Protein 2AXC (pdb70)

Radius of gyration: 17.51 Å; Cα contacts (8 Å, |Δi|>4): 490; chains: 1; bounding box: 41×55×40 Å

GO terms:
  GO:0005515 protein binding (F, IPI)

Nearest PDB structures (foldseek):
  2axc-assembly1_A  TM=1.003E+00  e=6.650E-44  Escherichia coli str. K-12 substr. W3110
  2b5u-assembly2_C  TM=9.461E-01  e=1.311E-27  Escherichia coli
  7nsu-assembly1_D  TM=9.402E-01  e=1.311E-27  Escherichia coli
  7nst-assembly1_D  TM=9.485E-01  e=7.431E-27  Escherichia coli
  5ew5-assembly4_D  TM=9.452E-01  e=4.695E-26  Escherichia coli

CATH classification: 1.20.5.740

Solvent-accessible surface area: 12270 Å² total

Organism: Escherichia coli (NCBI:txid562)

Foldseek 3Di:
DDDQEDAAAAPAKDWFDHDVQETHYEYADDAHDVVVVVLVVLLDCAKKKFFFKWFAVVFVCVVPVPTWIKGKHQVVSWDPDPVVPDDPPDFKDKTQWDFWWAFDPLTITTIIMGDHIIATEWEFDDDPDPQWTWDQHVPRGIYIYGHHYPDDHDNDHDTRMGGDDDSDMGGRFDCIRVFKHKYWYHYDPVVVDGIMIMIIGDRDDSVRSVVVVVVRVVVVVVVVVPDD

Secondary structure (DSSP, 8-state):
---SS----TT--EEE--BTTBEEEEE-SPPPPHHHHHHHHT-----EEEEEEEE-HHHHHHH----EEEEEEEGGGT--S-GGGS-TT--EE--S-EEEEEEETTEEEEEEEES---EEEEE-EE-SSTTEEEEEETTEEEEEEEE-TTS----PPPTTEEEPP----EE--SSTTTTEEEEEEEPPGGG-PPPEEEEEEE---HHHHHHHHHHHHHHHHHHHHT--

B-factor: mean 23.41, std 9.23, range [11.56, 54.44]

Sequence (228 aa):
SNSSVAAPAFGFPALAAPGAGTLGISVSGEALSAAIADIFAALKFSAWGIALYGILPSEIAKDDPNSKIVTSLPAETVTNVQVSTLPLDQATVSVTKRVTDVVKDTRQHIAVVAGVPSVPVVNAKPTRTPGVFHASFPGVPSLTVSTVKGLPVSTTLPRGITEDKGRTAVPAGFTFGGGSHEAVIRFPKESGQKPVYVSVTDVLTPAQVKQRQDEEKRLQQEWNDAHP

Structure (mmCIF, N/CA/C/O backbone):
data_2AXC
#
_entry.id   2AXC
#
_cell.length_a   59.038
_cell.length_b   59.038
_cell.length_c   132.178
_cell.angle_alpha   90.00
_cell.angle_beta   90.00
_cell.angle_gamma   120.00
#
_symmetry.space_group_name_H-M   'P 31 2 1'
#
loop_
_entity.id
_entity.type
_entity.pdbx_description
1 polymer 'Colicin E7'
2 non-polymer 'SULFATE ION'
3 non-polymer GLYCEROL
4 water water
#
loop_
_atom_site.group_PDB
_atom_site.id
_atom_site.type_symbol
_atom_site.label_atom_id
_atom_site.label_alt_id
_atom_site.label_comp_id
_atom_site.label_asym_id
_atom_site.label_entity_id
_atom_site.label_seq_id
_atom_site.pdbx_PDB_ins_code
_atom_site.Cartn_x
_atom_site.Cartn_y
_atom_site.Cartn_z
_atom_site.occupancy
_atom_site.B_iso_or_equiv
_atom_site.auth_seq_id
_atom_site.auth_comp_id
_atom_site.auth_asym_id
_atom_site.auth_atom_id
_atom_site.pdbx_PDB_model_num
ATOM 1 N N . SER A 1 21 ? 32.293 -7.780 -6.619 1.00 46.46 75 SER A N 1
ATOM 2 C CA . SER A 1 21 ? 32.019 -8.531 -7.880 1.00 45.83 75 SER A CA 1
ATOM 3 C C . SER A 1 21 ? 32.058 -7.599 -9.085 1.00 44.23 75 SER A C 1
ATOM 4 O O . SER A 1 21 ? 31.766 -7.994 -10.220 1.00 45.59 75 SER A O 1
ATOM 7 N N . ASN A 1 22 ? 32.375 -6.341 -8.845 1.00 41.02 76 ASN A N 1
ATOM 8 C CA . ASN A 1 22 ? 32.484 -5.459 -9.974 1.00 36.62 76 ASN A CA 1
ATOM 9 C C . ASN A 1 22 ? 33.915 -5.707 -10.456 1.00 32.00 76 ASN A C 1
ATOM 10 O O . ASN A 1 22 ? 34.746 -6.351 -9.779 1.00 30.70 76 ASN A O 1
ATOM 15 N N . SER A 1 23 ? 34.186 -5.211 -11.640 1.00 25.21 77 SER A N 1
ATOM 16 C CA . SER A 1 23 ? 35.502 -5.358 -12.235 1.00 21.18 77 SER A CA 1
ATOM 17 C C . SER A 1 23 ? 36.472 -4.497 -11.443 1.00 19.78 77 SER A C 1
ATOM 18 O O . SER A 1 23 ? 36.062 -3.647 -10.642 1.00 21.42 77 SER A O 1
ATOM 21 N N . SER A 1 24 ? 37.756 -4.692 -11.695 1.00 15.93 78 SER A N 1
ATOM 22 C CA . SER A 1 24 ? 38.764 -3.950 -10.950 1.00 16.35 78 SER A CA 1
ATOM 23 C C . SER A 1 24 ? 38.900 -2.493 -11.441 1.00 15.45 78 SER A C 1
ATOM 24 O O . SER A 1 24 ? 39.398 -1.649 -10.699 1.00 13.88 78 SER A O 1
ATOM 27 N N . VAL A 1 25 ? 38.431 -2.218 -12.658 1.00 13.60 79 VAL A N 1
ATOM 28 C CA . VAL A 1 25 ? 38.507 -0.859 -13.229 1.00 13.40 79 VAL A CA 1
ATOM 29 C C . VAL A 1 25 ? 37.160 -0.442 -13.813 1.00 15.26 79 VAL A C 1
ATOM 30 O O . VAL A 1 25 ? 36.484 -1.227 -14.489 1.00 16.21 79 VAL A O 1
ATOM 34 N N . ALA A 1 26 ? 36.755 0.796 -13.565 1.00 14.45 80 ALA A N 1
ATOM 35 C CA . ALA A 1 26 ? 35.486 1.279 -14.117 1.00 15.37 80 ALA A CA 1
ATOM 36 C C . ALA A 1 26 ? 35.655 1.596 -15.613 1.00 15.03 80 ALA A C 1
ATOM 37 O O . ALA A 1 26 ? 36.737 1.986 -16.031 1.00 15.02 80 ALA A O 1
ATOM 39 N N . ALA A 1 27 ? 34.573 1.433 -16.375 1.00 16.67 81 ALA A N 1
ATOM 40 C CA . ALA A 1 27 ? 34.537 1.755 -17.821 1.00 16.64 81 ALA A CA 1
ATOM 41 C C . ALA A 1 27 ? 34.799 3.265 -17.927 1.00 15.42 81 ALA A C 1
ATOM 42 O O . ALA A 1 27 ? 34.555 4.026 -16.973 1.00 15.13 81 ALA A O 1
ATOM 44 N N . PRO A 1 28 ? 35.236 3.735 -19.092 1.00 14.62 82 PRO A N 1
ATOM 45 C CA . PRO A 1 28 ? 35.530 5.158 -19.201 1.00 12.99 82 PRO A CA 1
ATOM 46 C C . PRO A 1 28 ? 34.363 6.087 -19.431 1.00 14.79 82 PRO A C 1
ATOM 47 O O . PRO A 1 28 ? 33.531 5.859 -20.305 1.00 15.75 82 PRO A O 1
ATOM 59 N N . ALA A 1 30 ? 33.020 9.974 -20.417 1.00 15.26 84 ALA A N 1
ATOM 60 C CA . ALA A 1 30 ? 33.469 11.152 -21.153 1.00 15.06 84 ALA A CA 1
ATOM 61 C C . ALA A 1 30 ? 34.015 12.099 -20.049 1.00 15.20 84 ALA A C 1
ATOM 62 O O . ALA A 1 30 ? 33.526 12.084 -18.921 1.00 15.41 84 ALA A O 1
ATOM 64 N N . PHE A 1 31 ? 35.005 12.918 -20.372 1.00 13.73 85 PHE A N 1
ATOM 65 C CA . PHE A 1 31 ? 35.535 13.833 -19.343 1.00 13.87 85 PHE A CA 1
ATOM 66 C C . PHE A 1 31 ? 34.437 14.789 -18.874 1.00 14.04 85 PHE A C 1
ATOM 67 O O . PHE A 1 31 ? 33.649 15.279 -19.669 1.00 14.46 85 PHE A O 1
ATOM 75 N N . GLY A 1 32 ? 34.415 15.039 -17.561 1.00 14.00 86 GLY A N 1
ATOM 76 C CA . GLY A 1 32 ? 33.415 15.906 -16.973 1.00 14.00 86 GLY A CA 1
ATOM 77 C C . GLY A 1 32 ? 32.157 15.185 -16.543 1.00 15.83 86 GLY A C 1
ATOM 78 O O . GLY A 1 32 ? 31.274 15.820 -15.957 1.00 16.40 86 GLY A O 1
ATOM 79 N N . PHE A 1 33 ? 32.023 13.880 -16.855 1.00 14.95 87 PHE A N 1
ATOM 80 C CA . PHE A 1 33 ? 30.863 13.077 -16.463 1.00 15.38 87 PHE A CA 1
ATOM 81 C C . PHE A 1 33 ? 31.325 12.123 -15.378 1.00 15.41 87 PHE A C 1
ATOM 82 O O . PHE A 1 33 ? 32.316 11.408 -15.521 1.00 16.77 87 PHE A O 1
ATOM 90 N N . PRO A 1 34 ? 30.602 12.101 -14.263 1.00 16.47 88 PRO A N 1
ATOM 91 C CA . PRO A 1 34 ? 30.989 11.247 -13.140 1.00 16.86 88 PRO A CA 1
ATOM 92 C C . PRO A 1 34 ? 30.682 9.756 -13.208 1.00 16.95 88 PRO A C 1
ATOM 93 O O . PRO A 1 34 ? 29.671 9.330 -13.766 1.00 16.63 88 PRO A O 1
ATOM 97 N N . ALA A 1 35 ? 31.546 8.990 -12.572 1.00 15.76 89 ALA A N 1
ATOM 98 C CA . ALA A 1 35 ? 31.323 7.549 -12.429 1.00 15.92 89 ALA A CA 1
ATOM 99 C C . ALA A 1 35 ? 31.305 7.256 -10.936 1.00 17.31 89 ALA A C 1
ATOM 100 O O . ALA A 1 35 ? 31.870 8.032 -10.126 1.00 17.34 89 ALA A O 1
ATOM 102 N N . LEU A 1 36 ? 30.656 6.149 -10.550 1.00 16.76 90 LEU A N 1
ATOM 103 C CA . LEU A 1 36 ? 30.715 5.698 -9.147 1.00 17.41 90 LEU A CA 1
ATOM 104 C C . LEU A 1 36 ? 31.785 4.577 -9.124 1.00 20.06 90 LEU A C 1
ATOM 105 O O . LEU A 1 36 ? 31.750 3.662 -9.946 1.00 24.40 90 LEU A O 1
ATOM 110 N N . ALA A 1 37 ? 32.756 4.652 -8.227 1.00 18.68 91 ALA A N 1
ATOM 111 C CA . ALA A 1 37 ? 33.811 3.649 -8.204 1.00 19.27 91 ALA A CA 1
ATOM 112 C C . ALA A 1 37 ? 34.034 3.233 -6.790 1.00 18.10 91 ALA A C 1
ATOM 113 O O . ALA A 1 37 ? 34.103 4.078 -5.898 1.00 18.96 91 ALA A O 1
ATOM 115 N N . ALA A 1 38 ? 34.190 1.924 -6.592 1.00 18.90 92 ALA A N 1
ATOM 116 C CA . ALA A 1 38 ? 34.407 1.439 -5.239 1.00 21.17 92 ALA A CA 1
ATOM 117 C C . ALA A 1 38 ? 35.774 0.814 -5.153 1.00 21.74 92 ALA A C 1
ATOM 118 O O . ALA A 1 38 ? 36.268 0.252 -6.121 1.00 19.15 92 ALA A O 1
ATOM 120 N N . PRO A 1 39 ? 36.418 0.916 -3.988 1.00 23.66 93 PRO A N 1
ATOM 121 C CA . PRO A 1 39 ? 37.750 0.329 -3.840 1.00 23.67 93 PRO A CA 1
ATOM 122 C C . PRO A 1 39 ? 37.779 -1.189 -3.742 1.00 23.55 93 PRO A C 1
ATOM 123 O O . PRO A 1 39 ? 36.876 -1.811 -3.171 1.00 26.23 93 PRO A O 1
ATOM 127 N N . GLY A 1 40 ? 38.800 -1.786 -4.331 1.00 20.87 94 GLY A N 1
ATOM 128 C CA . GLY A 1 40 ? 38.990 -3.227 -4.231 1.00 20.48 94 GLY A CA 1
ATOM 129 C C . GLY A 1 40 ? 40.289 -3.304 -3.444 1.00 20.02 94 GLY A C 1
ATOM 130 O O . GLY A 1 40 ? 41.317 -2.858 -3.923 1.00 18.10 94 GLY A O 1
ATOM 131 N N . ALA A 1 41 ? 40.238 -3.820 -2.218 1.00 19.96 95 ALA A N 1
ATOM 132 C CA . ALA A 1 41 ? 41.399 -3.885 -1.344 1.00 19.07 95 ALA A CA 1
ATOM 133 C C . ALA A 1 41 ? 42.045 -2.495 -1.244 1.00 19.86 95 ALA A C 1
ATOM 134 O O . ALA A 1 41 ? 43.254 -2.347 -1.342 1.00 21.06 95 ALA A O 1
ATOM 136 N N . GLY A 1 42 ? 41.197 -1.483 -1.087 1.00 18.86 96 GLY A N 1
ATOM 137 C CA . GLY A 1 42 ? 41.668 -0.121 -0.924 1.00 20.97 96 GLY A CA 1
ATOM 138 C C . GLY A 1 42 ? 42.045 0.623 -2.187 1.00 20.81 96 GLY A C 1
ATOM 139 O O . GLY A 1 42 ? 42.453 1.768 -2.107 1.00 23.31 96 GLY A O 1
ATOM 140 N N . THR A 1 43 ? 41.923 -0.006 -3.349 1.00 17.80 97 THR A N 1
ATOM 141 C CA . THR A 1 43 ? 42.334 0.664 -4.587 1.00 17.72 97 THR A CA 1
ATOM 142 C C . THR A 1 43 ? 41.143 0.980 -5.483 1.00 17.94 97 THR A C 1
ATOM 143 O O . THR A 1 43 ? 40.387 0.093 -5.816 1.00 18.27 97 THR A O 1
ATOM 147 N N . LEU A 1 44 ? 41.033 2.233 -5.917 1.00 16.37 98 LEU A N 1
ATOM 148 C CA . LEU A 1 44 ? 39.972 2.660 -6.832 1.00 16.24 98 LEU A CA 1
ATOM 149 C C . LEU A 1 44 ? 40.570 2.503 -8.228 1.00 14.82 98 LEU A C 1
ATOM 150 O O . LEU A 1 44 ? 41.706 2.880 -8.448 1.00 15.89 98 LEU A O 1
ATOM 155 N N . GLY A 1 45 ? 39.792 1.975 -9.172 1.00 14.53 99 GLY A N 1
ATOM 156 C CA . GLY A 1 45 ? 40.318 1.785 -10.535 1.00 13.18 99 GLY A CA 1
ATOM 157 C C . GLY A 1 45 ? 39.431 2.536 -11.517 1.00 13.15 99 GLY A C 1
ATOM 158 O O . GLY A 1 45 ? 38.219 2.308 -11.577 1.00 13.36 99 GLY A O 1
ATOM 159 N N . ILE A 1 46 ? 40.028 3.434 -12.301 1.00 11.82 100 ILE A N 1
ATOM 160 C CA . ILE A 1 46 ? 39.262 4.202 -13.279 1.00 11.79 100 ILE A CA 1
ATOM 161 C C . ILE A 1 46 ? 39.976 4.174 -14.625 1.00 11.56 100 ILE A C 1
ATOM 162 O O . ILE A 1 46 ? 41.151 3.767 -14.735 1.00 12.98 100 ILE A O 1
ATOM 167 N N . SER A 1 47 ? 39.252 4.610 -15.655 1.00 12.42 101 SER A N 1
ATOM 168 C CA . SER A 1 47 ? 39.850 4.639 -16.981 1.00 12.77 101 SER A CA 1
ATOM 169 C C . SER A 1 47 ? 39.495 5.932 -17.711 1.00 13.51 101 SER A C 1
ATOM 170 O O . SER A 1 47 ? 38.442 6.518 -17.480 1.00 15.12 101 SER A O 1
ATOM 173 N N . VAL A 1 48 ? 40.397 6.351 -18.587 1.00 13.31 102 VAL A N 1
ATOM 174 C CA . VAL A 1 48 ? 40.152 7.538 -19.371 1.00 14.13 102 VAL A CA 1
ATOM 175 C C . VAL A 1 48 ? 40.519 7.246 -20.821 1.00 13.16 102 VAL A C 1
ATOM 176 O O . VAL A 1 48 ? 41.504 6.564 -21.103 1.00 14.39 102 VAL A O 1
ATOM 180 N N . SER A 1 49 ? 39.699 7.790 -21.717 1.00 13.94 103 SER A N 1
ATOM 181 C CA . SER A 1 49 ? 39.935 7.631 -23.144 1.00 15.14 103 SER A CA 1
ATOM 182 C C . SER A 1 49 ? 40.608 8.926 -23.659 1.00 16.05 103 SER A C 1
ATOM 183 O O . SER A 1 49 ? 41.143 9.706 -22.856 1.00 16.80 103 SER A O 1
ATOM 186 N N . GLY A 1 50 ? 40.570 9.174 -24.971 1.00 16.53 104 GLY A N 1
ATOM 187 C CA . GLY A 1 50 ? 41.264 10.336 -25.508 1.00 16.26 104 GLY A CA 1
ATOM 188 C C . GLY A 1 50 ? 40.452 11.380 -26.235 1.00 16.03 104 GLY A C 1
ATOM 189 O O . GLY A 1 50 ? 40.996 12.097 -27.060 1.00 18.03 104 GLY A O 1
ATOM 190 N N . GLU A 1 51 ? 39.170 11.462 -25.917 1.00 17.53 105 GLU A N 1
ATOM 191 C CA . GLU A 1 51 ? 38.303 12.462 -26.549 1.00 17.44 105 GLU A CA 1
ATOM 192 C C . GLU A 1 51 ? 38.414 13.765 -25.759 1.00 20.35 105 GLU A C 1
ATOM 193 O O . GLU A 1 51 ? 38.686 13.767 -24.560 1.00 20.25 105 GLU A O 1
ATOM 199 N N . ALA A 1 52 ? 38.214 14.880 -26.444 1.00 21.06 106 ALA A N 1
ATOM 200 C CA . ALA A 1 52 ? 38.309 16.185 -25.783 1.00 23.07 106 ALA A CA 1
ATOM 201 C C . ALA A 1 52 ? 37.116 16.454 -24.882 1.00 21.07 106 ALA A C 1
ATOM 202 O O . ALA A 1 52 ? 36.093 15.776 -24.934 1.00 22.10 106 ALA A O 1
ATOM 204 N N . LEU A 1 53 ? 37.242 17.460 -24.024 1.00 20.45 107 LEU A N 1
ATOM 205 C CA . LEU A 1 53 ? 36.108 17.812 -23.176 1.00 20.70 107 LEU A CA 1
ATOM 206 C C . LEU A 1 53 ? 34.959 18.273 -24.092 1.00 21.36 107 LEU A C 1
ATOM 207 O O . LEU A 1 53 ? 35.160 19.076 -25.006 1.00 23.24 107 LEU A O 1
ATOM 212 N N . SER A 1 54 ? 33.771 17.764 -23.847 1.00 21.41 108 SER A N 1
ATOM 213 C CA . SER A 1 54 ? 32.628 18.125 -24.677 1.00 25.74 108 SER A CA 1
ATOM 214 C C . SER A 1 54 ? 32.374 19.645 -24.621 1.00 26.94 108 SER A C 1
ATOM 215 O O . SER A 1 54 ? 32.649 20.305 -23.606 1.00 25.84 108 SER A O 1
ATOM 218 N N . ALA A 1 55 ? 31.869 20.192 -25.724 1.00 27.55 109 ALA A N 1
ATOM 219 C CA . ALA A 1 55 ? 31.595 21.637 -25.810 1.00 29.81 109 ALA A CA 1
ATOM 220 C C . ALA A 1 55 ? 30.624 22.057 -24.729 1.00 29.29 109 ALA A C 1
ATOM 221 O O . ALA A 1 55 ? 30.725 23.153 -24.161 1.00 29.99 109 ALA A O 1
ATOM 223 N N . ALA A 1 56 ? 29.672 21.176 -24.471 1.00 29.22 110 ALA A N 1
ATOM 224 C CA . ALA A 1 56 ? 28.651 21.395 -23.466 1.00 30.22 110 ALA A CA 1
ATOM 225 C C . ALA A 1 56 ? 29.299 21.728 -22.120 1.00 30.82 110 ALA A C 1
ATOM 226 O O . ALA A 1 56 ? 28.987 22.752 -21.510 1.00 30.62 110 ALA A O 1
ATOM 228 N N . ILE A 1 57 ? 30.187 20.842 -21.659 1.00 28.50 111 ILE A N 1
ATOM 229 C CA . ILE A 1 57 ? 30.881 21.076 -20.396 1.00 26.99 111 ILE A CA 1
ATOM 230 C C . ILE A 1 57 ? 31.786 22.306 -20.516 1.00 25.97 111 ILE A C 1
ATOM 231 O O . ILE A 1 57 ? 31.827 23.142 -19.615 1.00 25.65 111 ILE A O 1
ATOM 236 N N . ALA A 1 58 ? 32.526 22.429 -21.617 1.00 24.02 112 ALA A N 1
ATOM 237 C CA . ALA A 1 58 ? 33.421 23.574 -21.801 1.00 26.10 112 ALA A CA 1
ATOM 238 C C . ALA A 1 58 ? 32.652 24.913 -21.708 1.00 26.72 112 ALA A C 1
ATOM 239 O O . ALA A 1 58 ? 33.184 25.898 -21.187 1.00 28.14 112 ALA A O 1
ATOM 241 N N . ASP A 1 59 ? 31.414 24.925 -22.197 1.00 28.36 113 ASP A N 1
ATOM 242 C CA . ASP A 1 59 ? 30.579 26.132 -22.178 1.00 30.11 113 ASP A CA 1
ATOM 243 C C . ASP A 1 59 ? 30.094 26.504 -20.773 1.00 31.87 113 ASP A C 1
ATOM 244 O O . ASP A 1 59 ? 29.967 27.695 -20.447 1.00 30.91 113 ASP A O 1
ATOM 249 N N . ILE A 1 60 ? 29.790 25.494 -19.951 1.00 31.32 114 ILE A N 1
ATOM 250 C CA . ILE A 1 60 ? 29.327 25.760 -18.591 1.00 31.48 114 ILE A CA 1
ATOM 251 C C . ILE A 1 60 ? 30.518 26.354 -17.882 1.00 31.60 114 ILE A C 1
ATOM 252 O O . ILE A 1 60 ? 30.390 27.316 -17.120 1.00 32.90 114 ILE A O 1
ATOM 257 N N . PHE A 1 61 ? 31.692 25.796 -18.146 1.00 31.26 115 PHE A N 1
ATOM 258 C CA . PHE A 1 61 ? 32.903 26.287 -17.519 1.00 30.90 115 PHE A CA 1
ATOM 259 C C . PHE A 1 61 ? 33.205 27.723 -17.903 1.00 32.84 115 PHE A C 1
ATOM 260 O O . PHE A 1 61 ? 33.644 28.510 -17.077 1.00 31.42 115 PHE A O 1
ATOM 268 N N . ALA A 1 62 ? 32.977 28.068 -19.162 1.00 34.41 116 ALA A N 1
ATOM 269 C CA . ALA A 1 62 ? 33.258 29.436 -19.609 1.00 35.84 1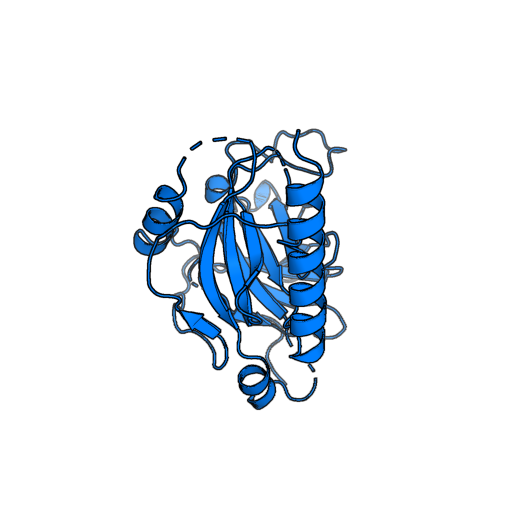16 ALA A CA 1
ATOM 270 C C . ALA A 1 62 ? 32.344 30.463 -18.940 1.00 36.67 116 ALA A C 1
ATOM 271 O O . ALA A 1 62 ? 32.675 31.643 -18.897 1.00 38.64 116 ALA A O 1
ATOM 273 N N . ALA A 1 63 ? 31.199 30.021 -18.436 1.00 38.22 117 ALA A N 1
ATOM 274 C CA . ALA A 1 63 ? 30.250 30.914 -17.783 1.00 39.06 117 ALA A CA 1
ATOM 275 C C . ALA A 1 63 ? 30.781 31.384 -16.440 1.00 40.47 117 ALA A C 1
ATOM 276 O O . ALA A 1 63 ? 30.280 32.361 -15.867 1.00 40.46 117 ALA A O 1
ATOM 278 N N . LEU A 1 64 ? 31.799 30.697 -15.932 1.00 40.65 118 LEU A N 1
ATOM 279 C CA . LEU A 1 64 ? 32.386 31.068 -14.656 1.00 41.27 118 LEU A CA 1
ATOM 280 C C . LEU A 1 64 ? 33.428 32.123 -14.909 1.00 42.85 118 LEU A C 1
ATOM 281 O O . LEU A 1 64 ? 34.607 31.810 -15.033 1.00 44.05 118 LEU A O 1
ATOM 286 N N . LYS A 1 65 ? 32.980 33.374 -14.999 1.00 44.26 119 LYS A N 1
ATOM 287 C CA . LYS A 1 65 ? 33.861 34.511 -15.250 1.00 45.11 119 LYS A CA 1
ATOM 288 C C . LYS A 1 65 ? 33.563 35.642 -14.268 1.00 45.23 119 LYS A C 1
ATOM 289 O O . LYS A 1 65 ? 32.862 35.432 -13.273 1.00 45.99 119 LYS A O 1
ATOM 295 N N . PHE A 1 70 ? 36.691 38.827 -4.869 1.00 33.58 124 PHE A N 1
ATOM 296 C CA . PHE A 1 70 ? 37.659 38.256 -3.952 1.00 34.03 124 PHE A CA 1
ATOM 297 C C . PHE A 1 70 ? 37.188 36.974 -3.267 1.00 31.39 124 PHE A C 1
ATOM 298 O O . PHE A 1 70 ? 37.747 36.589 -2.251 1.00 31.07 124 PHE A O 1
ATOM 306 N N . SER A 1 71 ? 36.176 36.311 -3.821 1.00 28.70 125 SER A N 1
ATOM 307 C CA . SER A 1 71 ? 35.679 35.036 -3.256 1.00 27.34 125 SER A CA 1
ATOM 308 C C . SER A 1 71 ? 35.334 34.064 -4.393 1.00 25.01 125 SER A C 1
ATOM 309 O O . SER A 1 71 ? 35.075 34.485 -5.515 1.00 24.42 125 SER A O 1
ATOM 312 N N . ALA A 1 72 ? 35.323 32.776 -4.097 1.00 24.51 126 ALA A N 1
ATOM 313 C CA . ALA A 1 72 ? 35.036 31.763 -5.127 1.00 23.32 126 ALA A CA 1
ATOM 314 C C . ALA A 1 72 ? 33.557 31.642 -5.456 1.00 22.84 126 ALA A C 1
ATOM 315 O O . ALA A 1 72 ? 32.693 31.805 -4.579 1.00 24.78 126 ALA A O 1
ATOM 317 N N . TRP A 1 73 ? 33.251 31.403 -6.735 1.00 21.34 127 TRP A N 1
ATOM 318 C CA . TRP A 1 73 ? 31.883 31.175 -7.176 1.00 20.92 127 TRP A CA 1
ATOM 319 C C . TRP A 1 73 ? 31.851 29.771 -7.801 1.00 21.63 127 TRP A C 1
ATOM 320 O O . TRP A 1 73 ? 32.909 29.217 -8.150 1.00 19.67 127 TRP A O 1
ATOM 331 N N . GLY A 1 74 ? 30.660 29.209 -7.937 1.00 20.69 128 GLY A N 1
ATOM 332 C CA . GLY A 1 74 ? 30.591 27.891 -8.538 1.00 21.93 128 GLY A CA 1
ATOM 333 C C . GLY A 1 74 ? 29.309 27.688 -9.309 1.00 22.34 128 GLY A C 1
ATOM 334 O O . GLY A 1 74 ? 28.320 28.392 -9.090 1.00 22.08 128 GLY A O 1
ATOM 335 N N . ILE A 1 75 ? 29.348 26.746 -10.249 1.00 21.26 129 ILE A N 1
ATOM 336 C CA . ILE A 1 75 ? 28.149 26.373 -10.970 1.00 20.25 129 ILE A CA 1
ATOM 337 C C . ILE A 1 75 ? 27.919 24.886 -10.688 1.00 19.52 129 ILE A C 1
ATOM 338 O O . ILE A 1 75 ? 28.805 24.068 -10.933 1.00 18.42 129 ILE A O 1
ATOM 343 N N . ALA A 1 76 ? 26.765 24.556 -10.115 1.00 19.49 130 ALA A N 1
ATOM 344 C CA . ALA A 1 76 ? 26.446 23.148 -9.832 1.00 18.39 130 ALA A CA 1
ATOM 345 C C . ALA A 1 76 ? 26.310 22.391 -11.175 1.00 19.12 130 ALA A C 1
ATOM 346 O O . ALA A 1 76 ? 25.671 22.872 -12.111 1.00 19.52 130 ALA A O 1
ATOM 348 N N . LEU A 1 77 ? 26.911 21.203 -11.234 1.00 17.55 131 LEU A N 1
ATOM 349 C CA . LEU A 1 77 ? 26.895 20.331 -12.419 1.00 16.67 131 LEU A CA 1
ATOM 350 C C . LEU A 1 77 ? 26.000 19.090 -12.203 1.00 16.75 131 LEU A C 1
ATOM 351 O O . LEU A 1 77 ? 25.218 18.735 -13.076 1.00 17.73 131 LEU A O 1
ATOM 356 N N . TYR A 1 78 ? 26.102 18.444 -11.038 1.00 15.31 132 TYR A N 1
ATOM 357 C CA . TYR A 1 78 ? 25.346 17.221 -10.735 1.00 14.26 132 TYR A CA 1
ATOM 358 C C . TYR A 1 78 ? 24.864 17.209 -9.297 1.00 17.14 132 TYR A C 1
ATOM 359 O O . TYR A 1 78 ? 25.586 17.638 -8.368 1.00 19.04 132 TYR A O 1
ATOM 368 N N . GLY A 1 79 ? 23.651 16.697 -9.113 1.00 16.42 133 GLY A N 1
ATOM 369 C CA . GLY A 1 79 ? 23.084 16.571 -7.778 1.00 16.01 133 GLY A CA 1
ATOM 370 C C . GLY A 1 79 ? 23.317 15.132 -7.334 1.00 17.77 133 GLY A C 1
ATOM 371 O O . GLY A 1 79 ? 23.361 14.228 -8.173 1.00 17.18 133 GLY A O 1
ATOM 372 N N . ILE A 1 80 ? 23.459 14.926 -6.024 1.00 17.13 134 ILE A N 1
ATOM 373 C CA . ILE A 1 80 ? 23.738 13.615 -5.433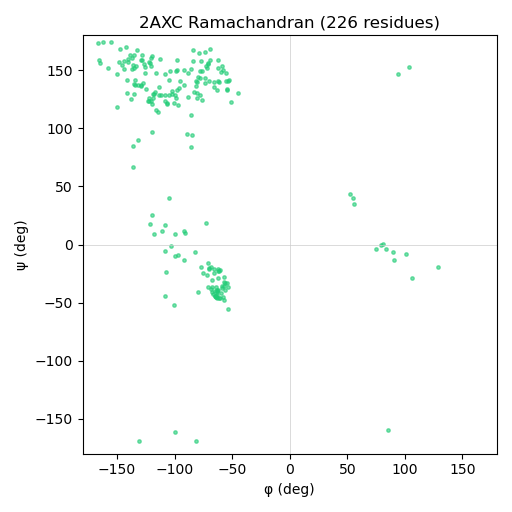 1.00 16.07 134 ILE A CA 1
ATOM 374 C C . ILE A 1 80 ? 22.587 13.225 -4.480 1.00 17.85 134 ILE A C 1
ATOM 375 O O . ILE A 1 80 ? 22.140 14.023 -3.628 1.00 17.58 134 ILE A O 1
ATOM 380 N N . LEU A 1 81 ? 22.073 12.017 -4.675 1.00 16.93 135 LEU A N 1
ATOM 381 C CA . LEU A 1 81 ? 20.961 11.516 -3.852 1.00 18.27 135 LEU A CA 1
ATOM 382 C C . LEU A 1 81 ? 21.491 10.274 -3.170 1.00 17.41 135 LEU A C 1
ATOM 383 O O . LEU A 1 81 ? 21.429 9.170 -3.723 1.00 17.31 135 LEU A O 1
ATOM 388 N N . PRO A 1 82 ? 21.958 10.420 -1.928 1.00 16.05 136 PRO A N 1
ATOM 389 C CA . PRO A 1 82 ? 22.509 9.252 -1.240 1.00 16.36 136 PRO A CA 1
ATOM 390 C C . PRO A 1 82 ? 21.616 8.046 -1.086 1.00 16.51 136 PRO A C 1
ATOM 391 O O . PRO A 1 82 ? 22.128 6.928 -1.067 1.00 15.17 136 PRO A O 1
ATOM 395 N N . SER A 1 83 ? 20.309 8.266 -0.943 1.00 17.32 137 SER A N 1
ATOM 396 C CA . SER A 1 83 ? 19.412 7.115 -0.794 1.00 18.17 137 SER A CA 1
ATOM 397 C C . SER A 1 83 ? 19.252 6.357 -2.105 1.00 18.57 137 SER A C 1
ATOM 398 O O . SER A 1 83 ? 18.971 5.156 -2.112 1.00 18.98 137 SER A O 1
ATOM 401 N N . GLU A 1 84 ? 19.437 7.056 -3.220 1.00 18.13 138 GLU A N 1
ATOM 402 C CA . GLU A 1 84 ? 19.360 6.396 -4.520 1.00 17.72 138 GLU A CA 1
ATOM 403 C C . GLU A 1 84 ? 20.701 5.682 -4.765 1.00 18.58 138 GLU A C 1
ATOM 404 O O . GLU A 1 84 ? 20.750 4.550 -5.263 1.00 18.59 138 GLU A O 1
ATOM 410 N N . ILE A 1 85 ? 21.810 6.331 -4.411 1.00 15.95 139 ILE A N 1
ATOM 411 C CA . ILE A 1 85 ? 23.112 5.689 -4.555 1.00 18.52 139 ILE A CA 1
ATOM 412 C C . ILE A 1 85 ? 23.141 4.395 -3.724 1.00 17.93 139 ILE A C 1
ATOM 413 O O . ILE A 1 85 ? 23.737 3.369 -4.130 1.00 16.88 139 ILE A O 1
ATOM 418 N N . ALA A 1 86 ? 22.476 4.425 -2.572 1.00 17.28 140 ALA A N 1
ATOM 419 C CA . ALA A 1 86 ? 22.477 3.245 -1.705 1.00 18.62 140 ALA A CA 1
ATOM 420 C C . ALA A 1 86 ? 21.839 2.014 -2.334 1.00 20.53 140 ALA A C 1
ATOM 421 O O . ALA A 1 86 ? 22.140 0.898 -1.910 1.00 21.35 140 ALA A O 1
ATOM 423 N N . LYS A 1 87 ? 20.974 2.214 -3.321 1.00 21.00 141 LYS A N 1
ATOM 424 C CA . LYS A 1 87 ? 20.289 1.058 -3.950 1.00 23.03 141 LYS A CA 1
ATOM 425 C C . LYS A 1 87 ? 21.299 0.123 -4.634 1.00 23.45 141 LYS A C 1
ATOM 426 O O . LYS A 1 87 ? 21.184 -1.099 -4.536 1.00 23.56 141 LYS A O 1
ATOM 432 N N . ASP A 1 88 ? 22.304 0.676 -5.304 1.00 21.65 142 ASP A N 1
ATOM 433 C CA . ASP A 1 88 ? 23.329 -0.163 -5.921 1.00 23.06 142 ASP A CA 1
ATOM 434 C C . ASP A 1 88 ? 24.572 -0.310 -5.046 1.00 21.25 142 ASP A C 1
ATOM 435 O O . ASP A 1 88 ? 25.452 -1.134 -5.327 1.00 24.51 142 ASP A O 1
ATOM 440 N N . ASP A 1 89 ? 24.635 0.475 -3.968 1.00 18.87 143 ASP A N 1
ATOM 441 C CA . ASP A 1 89 ? 25.792 0.497 -3.069 1.00 16.98 143 ASP A CA 1
ATOM 442 C C . ASP A 1 89 ? 25.298 0.490 -1.626 1.00 15.67 143 ASP A C 1
ATOM 443 O O . ASP A 1 89 ? 25.489 1.443 -0.869 1.00 15.48 143 ASP A O 1
ATOM 448 N N . PRO A 1 90 ? 24.676 -0.611 -1.191 1.00 15.93 144 PRO A N 1
ATOM 449 C CA . PRO A 1 90 ? 24.158 -0.684 0.180 1.00 15.87 144 PRO A CA 1
ATOM 450 C C . PRO A 1 90 ? 25.188 -0.536 1.304 1.00 16.65 144 PRO A C 1
ATOM 451 O O . PRO A 1 90 ? 24.813 -0.158 2.423 1.00 18.38 144 PRO A O 1
ATOM 455 N N . ASN A 1 91 ? 26.476 -0.792 1.038 1.00 15.07 145 ASN A N 1
ATOM 456 C CA . ASN A 1 91 ? 27.468 -0.616 2.086 1.00 14.65 145 ASN A CA 1
ATOM 457 C C . ASN A 1 91 ? 28.239 0.701 1.959 1.00 14.42 145 ASN A C 1
ATOM 458 O O . ASN A 1 91 ? 29.205 0.950 2.686 1.00 14.92 145 ASN A O 1
ATOM 479 N N . SER A 1 94 ? 31.213 3.255 -2.560 1.00 16.76 148 SER A N 1
ATOM 480 C CA . SER A 1 94 ? 31.575 3.967 -3.791 1.00 16.42 148 SER A CA 1
ATOM 481 C C . SER A 1 94 ? 31.873 5.445 -3.596 1.00 16.46 148 SER A C 1
ATOM 482 O O . SER A 1 94 ? 31.270 6.091 -2.746 1.00 18.48 148 SER A O 1
ATOM 485 N N . LYS A 1 95 ? 32.805 5.960 -4.402 1.00 14.58 149 LYS A N 1
ATOM 486 C CA . LYS A 1 95 ? 33.123 7.381 -4.429 1.00 15.49 149 LYS A CA 1
ATOM 487 C C . LYS A 1 95 ? 32.672 7.896 -5.798 1.00 16.24 149 LYS A C 1
ATOM 488 O O . LYS A 1 95 ? 32.541 7.126 -6.748 1.00 14.90 149 LYS A O 1
ATOM 494 N N . ILE A 1 96 ? 32.468 9.208 -5.906 1.00 15.14 150 ILE A N 1
ATOM 495 C CA . ILE A 1 96 ? 32.045 9.811 -7.168 1.00 14.88 150 ILE A CA 1
ATOM 496 C C . ILE A 1 96 ? 33.340 10.334 -7.807 1.00 15.06 150 ILE A C 1
ATOM 497 O O . ILE A 1 96 ? 34.008 11.173 -7.240 1.00 15.07 150 ILE A O 1
ATOM 502 N N . VAL A 1 97 ? 33.687 9.848 -9.000 1.00 14.05 151 VAL A N 1
ATOM 503 C CA . VAL A 1 97 ? 34.946 10.294 -9.621 1.00 13.67 151 VAL A CA 1
ATOM 504 C C . VAL A 1 97 ? 34.686 11.013 -10.919 1.00 14.76 151 VAL A C 1
ATOM 505 O O . VAL A 1 97 ? 33.933 10.525 -11.778 1.00 16.07 151 VAL A O 1
ATOM 509 N N . THR A 1 98 ? 35.277 12.199 -11.067 1.00 14.07 152 THR A N 1
ATOM 510 C CA . THR A 1 98 ? 35.117 12.969 -12.301 1.00 14.43 152 THR A CA 1
ATOM 511 C C . THR A 1 98 ? 36.540 13.335 -12.737 1.00 14.04 152 THR A C 1
ATOM 512 O O . THR A 1 98 ? 37.370 13.740 -11.911 1.00 14.35 152 THR A O 1
ATOM 516 N N . SER A 1 99 ? 36.816 13.213 -14.043 1.00 14.44 153 SER A N 1
ATOM 517 C CA . SER A 1 99 ? 38.145 13.475 -14.584 1.00 13.78 153 SER A CA 1
ATOM 518 C C . SER A 1 99 ? 38.081 14.500 -15.710 1.00 13.84 153 SER A C 1
ATOM 519 O O . SER A 1 99 ? 37.068 14.622 -16.368 1.00 14.23 153 SER A O 1
ATOM 522 N N . LEU A 1 100 ? 39.183 15.223 -15.897 1.00 13.76 154 LEU A N 1
ATOM 523 C CA . LEU A 1 100 ? 39.265 16.236 -16.966 1.00 15.27 154 LEU A CA 1
ATOM 524 C C . LEU A 1 100 ? 40.682 16.259 -17.494 1.00 15.37 154 LEU A C 1
ATOM 525 O O . LEU A 1 100 ? 41.606 15.890 -16.798 1.00 16.01 154 LEU A O 1
ATOM 530 N N . PRO A 1 101 ? 40.871 16.677 -18.761 1.00 16.05 155 PRO A N 1
ATOM 531 C CA . PRO A 1 101 ? 42.230 16.775 -19.295 1.00 15.82 155 PRO A CA 1
ATOM 532 C C . PRO A 1 101 ? 42.834 17.855 -18.352 1.00 16.39 155 PRO A C 1
ATOM 533 O O . PRO A 1 101 ? 42.140 18.802 -17.999 1.00 17.75 155 PRO A O 1
ATOM 537 N N . ALA A 1 102 ? 44.082 17.737 -17.933 1.00 15.76 156 ALA A N 1
ATOM 538 C CA . ALA A 1 102 ? 44.646 18.729 -16.998 1.00 17.26 156 ALA A CA 1
ATOM 539 C C . ALA A 1 102 ? 44.685 20.133 -17.581 1.00 18.97 156 ALA A C 1
ATOM 540 O O . ALA A 1 102 ? 44.573 21.112 -16.839 1.00 17.02 156 ALA A O 1
ATOM 542 N N . GLU A 1 103 ? 44.798 20.223 -18.906 1.00 19.23 157 GLU A N 1
ATOM 543 C CA . GLU A 1 103 ? 44.830 21.558 -19.522 1.00 22.31 157 GLU A CA 1
ATOM 544 C C . GLU A 1 103 ? 43.550 22.335 -19.245 1.00 21.24 157 GLU A C 1
ATOM 545 O O . GLU A 1 103 ? 43.547 23.562 -19.343 1.00 22.06 157 GLU A O 1
ATOM 551 N N . THR A 1 104 ? 42.449 21.645 -18.944 1.00 19.17 158 THR A N 1
ATOM 552 C CA . THR A 1 104 ? 41.173 22.294 -18.635 1.00 19.67 158 THR A CA 1
ATOM 553 C C . THR A 1 104 ? 41.242 23.063 -17.313 1.00 17.92 158 THR A C 1
ATOM 554 O O . THR A 1 104 ? 40.546 24.062 -17.164 1.00 20.84 158 THR A O 1
ATOM 558 N N . VAL A 1 105 ? 42.057 22.605 -16.377 1.00 18.17 159 VAL A N 1
ATOM 559 C CA . VAL A 1 105 ? 42.135 23.254 -15.074 1.00 18.16 159 VAL A CA 1
ATOM 560 C C . VAL A 1 105 ? 43.391 24.040 -14.761 1.00 18.92 159 VAL A C 1
ATOM 561 O O . VAL A 1 105 ? 43.462 24.690 -13.703 1.00 19.43 159 VAL A O 1
ATOM 565 N N . THR A 1 106 ? 44.386 23.984 -15.644 1.00 19.67 160 THR A N 1
ATOM 566 C CA . THR A 1 106 ? 45.622 24.731 -15.393 1.00 20.74 160 THR A CA 1
ATOM 567 C C . THR A 1 106 ? 46.375 24.992 -16.664 1.00 23.58 160 THR A C 1
ATOM 568 O O . THR A 1 106 ? 46.285 24.216 -17.634 1.00 21.76 160 THR A O 1
ATOM 572 N N . ASN A 1 107 ? 47.128 26.088 -16.653 1.00 22.86 161 ASN A N 1
ATOM 573 C CA . ASN A 1 107 ? 47.948 26.414 -17.808 1.00 26.05 161 ASN A CA 1
ATOM 574 C C . ASN A 1 107 ? 49.393 26.075 -17.519 1.00 25.32 161 ASN A C 1
ATOM 575 O O . ASN A 1 107 ? 50.258 26.222 -18.372 1.00 24.83 161 ASN A O 1
ATOM 580 N N . VAL A 1 108 ? 49.665 25.583 -16.319 1.00 22.97 162 VAL A N 1
ATOM 581 C CA . VAL A 1 108 ? 51.034 25.236 -15.954 1.00 23.98 162 VAL A CA 1
ATOM 582 C C . VAL A 1 108 ? 51.522 24.008 -16.724 1.00 24.93 162 VAL A C 1
ATOM 583 O O . VAL A 1 108 ? 50.765 23.071 -16.944 1.00 25.14 162 VAL A O 1
ATOM 587 N N . GLN A 1 109 ? 52.779 24.021 -17.146 1.00 24.87 163 GLN A N 1
ATOM 588 C CA . GLN A 1 109 ? 53.337 22.860 -17.834 1.00 26.92 163 GLN A CA 1
ATOM 589 C C . GLN A 1 109 ? 53.791 21.992 -16.670 1.00 24.22 163 GLN A C 1
ATOM 590 O O . GLN A 1 109 ? 54.898 22.145 -16.160 1.00 25.07 163 GLN A O 1
ATOM 596 N N . VAL A 1 110 ? 52.942 21.059 -16.238 1.00 24.29 164 VAL A N 1
ATOM 597 C CA . VAL A 1 110 ? 53.288 20.307 -15.045 1.00 23.93 164 VAL A CA 1
ATOM 598 C C . VAL A 1 110 ? 54.492 19.401 -15.118 1.00 23.15 164 VAL A C 1
ATOM 599 O O . VAL A 1 110 ? 55.126 19.121 -14.098 1.00 22.18 164 VAL A O 1
ATOM 603 N N . SER A 1 111 ? 54.852 18.961 -16.316 1.00 23.74 165 SER A N 1
ATOM 604 C CA . SER A 1 111 ? 56.027 18.087 -16.395 1.00 25.15 165 SER A CA 1
ATOM 605 C C . SER A 1 111 ? 57.323 18.852 -16.052 1.00 25.38 165 SER A C 1
ATOM 606 O O . SER A 1 111 ? 58.323 18.233 -15.699 1.00 26.30 165 SER A O 1
ATOM 609 N N . THR A 1 112 ? 57.306 20.177 -16.126 1.00 25.11 166 THR A N 1
ATOM 610 C CA . THR A 1 112 ? 58.529 20.900 -15.807 1.00 25.08 166 THR A CA 1
ATOM 611 C C . THR A 1 112 ? 58.597 21.499 -14.402 1.00 24.08 166 THR A C 1
ATOM 612 O O . THR A 1 112 ? 59.519 22.251 -14.064 1.00 22.77 166 THR A O 1
ATOM 616 N N . LEU A 1 113 ? 57.636 21.154 -13.552 1.00 21.15 167 LEU A N 1
ATOM 617 C CA . LEU A 1 113 ? 57.716 21.656 -12.185 1.00 21.10 167 LEU A CA 1
ATOM 618 C C . LEU A 1 113 ? 58.857 20.948 -11.454 1.00 21.46 167 LEU A C 1
ATOM 619 O O . LEU A 1 113 ? 59.259 19.850 -11.837 1.00 22.66 167 LEU A O 1
ATOM 624 N N . PRO A 1 114 ? 59.422 21.572 -10.403 1.00 21.64 168 PRO A N 1
ATOM 625 C CA . PRO A 1 114 ? 60.500 20.951 -9.651 1.00 22.56 168 PRO A CA 1
ATOM 626 C C . PRO A 1 114 ? 60.056 19.574 -9.156 1.00 24.17 168 PRO A C 1
ATOM 627 O O . PRO A 1 114 ? 58.876 19.366 -8.826 1.00 22.22 168 PRO A O 1
ATOM 631 N N . LEU A 1 115 ? 60.998 18.644 -9.070 1.00 24.29 169 LEU A N 1
ATOM 632 C CA . LEU A 1 115 ? 60.681 17.314 -8.570 1.00 25.46 169 LEU A CA 1
ATOM 633 C C . LEU A 1 115 ? 60.047 17.329 -7.171 1.00 25.30 169 LEU A C 1
ATOM 634 O O . LEU A 1 115 ? 59.172 16.494 -6.857 1.00 24.73 169 LEU A O 1
ATOM 639 N N . ASP A 1 116 ? 60.457 18.294 -6.343 1.00 23.06 170 ASP A N 1
ATOM 640 C CA . ASP A 1 116 ? 59.979 18.347 -4.974 1.00 23.16 170 ASP A CA 1
ATOM 641 C C . ASP A 1 116 ? 58.726 19.180 -4.762 1.00 19.62 170 ASP A C 1
ATOM 642 O O . ASP A 1 116 ? 58.355 19.417 -3.623 1.00 23.61 170 ASP A O 1
ATOM 647 N N . GLN A 1 117 ? 58.073 19.607 -5.837 1.00 18.92 171 GLN A N 1
ATOM 648 C CA . GLN A 1 117 ? 56.873 20.414 -5.682 1.00 16.96 171 GLN A CA 1
ATOM 649 C C . GLN A 1 117 ? 55.641 19.509 -5.579 1.00 16.34 171 GLN A C 1
ATOM 650 O O . GLN A 1 117 ? 55.402 18.666 -6.459 1.00 17.12 171 GLN A O 1
ATOM 656 N N . ALA A 1 118 ? 54.853 19.719 -4.520 1.00 16.03 172 ALA A N 1
ATOM 657 C CA . ALA A 1 118 ? 53.684 18.863 -4.260 1.00 16.22 172 ALA A CA 1
ATOM 658 C C . ALA A 1 118 ? 52.352 19.305 -4.833 1.00 16.52 172 ALA A C 1
ATOM 659 O O . ALA A 1 118 ? 51.371 18.522 -4.811 1.00 15.71 172 ALA A O 1
ATOM 661 N N . THR A 1 119 ? 52.271 20.543 -5.295 1.00 15.61 173 THR A N 1
ATOM 662 C CA . THR A 1 119 ? 51.006 21.100 -5.749 1.00 14.48 173 THR A CA 1
ATOM 663 C C . THR A 1 119 ? 51.176 21.911 -7.018 1.00 17.09 173 THR A C 1
ATOM 664 O O . THR A 1 119 ? 52.294 22.284 -7.376 1.00 18.79 173 THR A O 1
ATOM 668 N N . VAL A 1 120 ? 50.063 22.159 -7.695 1.00 15.42 174 VAL A N 1
ATOM 669 C CA . VAL A 1 120 ? 50.046 22.972 -8.895 1.00 16.85 174 VAL A CA 1
ATOM 670 C C . VAL A 1 120 ? 48.866 23.953 -8.850 1.00 16.76 174 VAL A C 1
ATOM 671 O O . VAL A 1 120 ? 47.746 23.626 -8.406 1.00 15.01 174 VAL A O 1
ATOM 675 N N . SER A 1 121 ? 49.123 25.192 -9.265 1.00 16.72 175 SER A N 1
ATOM 676 C CA . SER A 1 121 ? 48.057 26.201 -9.326 1.00 17.18 175 SER A CA 1
ATOM 677 C C . SER A 1 121 ? 47.021 25.809 -10.394 1.00 17.40 175 SER A C 1
ATOM 678 O O . SER A 1 121 ? 47.388 25.337 -11.482 1.00 18.71 175 SER A O 1
ATOM 681 N N . VAL A 1 122 ? 45.746 26.020 -10.091 1.00 16.34 176 VAL A N 1
ATOM 682 C CA . VAL A 1 122 ? 44.684 25.739 -11.048 1.00 16.47 176 VAL A CA 1
ATOM 683 C C . VAL A 1 122 ? 43.793 26.951 -11.197 1.00 17.28 176 VAL A C 1
ATOM 684 O O . VAL A 1 122 ? 43.747 27.817 -10.298 1.00 18.48 176 VAL A O 1
ATOM 688 N N . THR A 1 123 ? 43.070 27.026 -12.312 1.00 18.12 177 THR A N 1
ATOM 689 C CA . THR A 1 123 ? 42.143 28.120 -12.573 1.00 19.85 177 THR A CA 1
ATOM 690 C C . THR A 1 123 ? 40.696 27.732 -12.262 1.00 19.51 177 THR A C 1
ATOM 691 O O . THR A 1 123 ? 39.775 28.576 -12.280 1.00 19.78 177 THR A O 1
ATOM 695 N N . LYS A 1 124 ? 40.477 26.449 -12.014 1.00 18.67 178 LYS A N 1
ATOM 696 C CA . LYS A 1 124 ? 39.157 25.978 -11.654 1.00 18.87 178 LYS A CA 1
ATOM 697 C C . LYS A 1 124 ? 39.278 24.572 -11.081 1.00 17.58 178 LYS A C 1
ATOM 698 O O . LYS A 1 124 ? 40.293 23.900 -11.288 1.00 16.94 178 LYS A O 1
ATOM 704 N N . ARG A 1 125 ? 38.276 24.170 -10.311 1.00 15.61 179 ARG A N 1
ATOM 705 C CA . ARG A 1 125 ? 38.297 22.812 -9.734 1.00 16.78 179 ARG A CA 1
ATOM 706 C C . ARG A 1 125 ? 36.920 22.215 -9.880 1.00 15.45 179 ARG A C 1
ATOM 707 O O . ARG A 1 125 ? 35.946 22.928 -9.990 1.00 15.96 179 ARG A O 1
ATOM 715 N N . VAL A 1 126 ? 36.837 20.893 -9.920 1.00 15.50 180 VAL A N 1
ATOM 716 C CA . VAL A 1 126 ? 35.514 20.252 -9.875 1.00 14.43 180 VAL A CA 1
ATOM 717 C C . VAL A 1 126 ? 35.525 19.692 -8.439 1.00 14.93 180 VAL A C 1
ATOM 718 O O . VAL A 1 126 ? 36.390 18.889 -8.074 1.00 16.01 180 VAL A O 1
ATOM 722 N N . THR A 1 127 ? 34.573 20.111 -7.617 1.00 14.06 181 THR A N 1
ATOM 723 C CA . THR A 1 127 ? 34.610 19.676 -6.231 1.00 17.04 181 THR A CA 1
ATOM 724 C C . THR A 1 127 ? 33.205 19.730 -5.651 1.00 15.97 181 THR A C 1
ATOM 725 O O . THR A 1 127 ? 32.264 20.199 -6.316 1.00 17.03 181 THR A O 1
ATOM 729 N N . ASP A 1 128 ? 33.029 19.254 -4.417 1.00 15.28 182 ASP A N 1
ATOM 730 C CA . ASP A 1 128 ? 31.661 19.241 -3.908 1.00 14.63 182 ASP A CA 1
ATOM 731 C C . ASP A 1 128 ? 31.230 20.475 -3.121 1.00 17.20 182 ASP A C 1
ATOM 732 O O . ASP A 1 128 ? 32.038 21.134 -2.496 1.00 19.29 182 ASP A O 1
ATOM 737 N N . VAL A 1 129 ? 29.938 20.760 -3.196 1.00 16.56 183 VAL A N 1
ATOM 738 C CA . VAL A 1 129 ? 29.321 21.871 -2.478 1.00 17.56 183 VAL A CA 1
ATOM 739 C C . VAL A 1 129 ? 28.026 21.351 -1.856 1.00 18.92 183 VAL A C 1
ATOM 740 O O . VAL A 1 129 ? 27.417 20.407 -2.354 1.00 19.36 183 VAL A O 1
ATOM 744 N N . VAL A 1 130 ? 27.630 21.961 -0.747 1.00 17.59 184 VAL A N 1
ATOM 745 C CA . VAL A 1 130 ? 26.360 21.613 -0.121 1.00 19.42 184 VAL A CA 1
ATOM 746 C C . VAL A 1 130 ? 25.541 22.914 -0.150 1.00 20.65 184 VAL A C 1
ATOM 747 O O . VAL A 1 130 ? 26.028 23.976 0.257 1.00 20.26 184 VAL A O 1
ATOM 751 N N . LYS A 1 131 ? 24.345 22.831 -0.704 1.00 22.35 185 LYS A N 1
ATOM 752 C CA . LYS A 1 131 ? 23.446 23.980 -0.742 1.00 25.44 185 LYS A CA 1
ATOM 753 C C . LYS A 1 131 ? 22.033 23.416 -0.706 1.00 25.32 185 LYS A C 1
ATOM 754 O O . LYS A 1 131 ? 21.777 22.354 -1.251 1.00 23.25 185 LYS A O 1
ATOM 760 N N . ASP A 1 132 ? 21.115 24.139 -0.067 1.00 27.20 186 ASP A N 1
ATOM 761 C CA . ASP A 1 132 ? 19.738 23.685 0.047 1.00 27.93 186 ASP A CA 1
ATOM 762 C C . ASP A 1 132 ? 19.693 22.307 0.692 1.00 27.65 186 ASP A C 1
ATOM 763 O O . ASP A 1 132 ? 18.853 21.479 0.322 1.00 28.32 186 ASP A O 1
ATOM 768 N N . THR A 1 133 ? 20.614 22.057 1.633 1.00 24.84 187 THR A N 1
ATOM 769 C CA . THR A 1 133 ? 20.709 20.786 2.352 1.00 23.43 187 THR A CA 1
ATOM 770 C C . THR A 1 133 ? 20.831 19.589 1.389 1.00 22.92 187 THR A C 1
ATOM 771 O O . THR A 1 133 ? 20.250 18.516 1.593 1.00 23.46 187 THR A O 1
ATOM 775 N N . ARG A 1 134 ? 21.604 19.780 0.325 1.00 23.15 188 ARG A N 1
ATOM 776 C CA . ARG A 1 134 ? 21.841 18.666 -0.621 1.00 23.41 188 ARG A CA 1
ATOM 777 C C . ARG A 1 134 ? 23.277 18.787 -1.098 1.00 21.17 188 ARG A C 1
ATOM 778 O O . ARG A 1 134 ? 23.813 19.899 -1.128 1.00 20.57 188 ARG A O 1
ATOM 786 N N . GLN A 1 135 ? 23.912 17.658 -1.443 1.00 17.74 189 GLN A N 1
ATOM 787 C CA . GLN A 1 135 ? 25.296 17.693 -1.941 1.00 15.81 189 GLN A CA 1
ATOM 788 C C . GLN A 1 135 ? 25.284 17.701 -3.471 1.00 14.99 189 GLN A C 1
ATOM 789 O O . GLN A 1 135 ? 24.439 17.050 -4.101 1.00 17.10 189 GLN A O 1
ATOM 795 N N . HIS A 1 136 ? 26.198 18.487 -4.051 1.00 15.44 190 HIS A N 1
ATOM 796 C CA . HIS A 1 136 ? 26.364 18.592 -5.495 1.00 16.41 190 HIS A CA 1
ATOM 797 C C . HIS A 1 136 ? 27.826 18.575 -5.868 1.00 16.66 190 HIS A C 1
ATOM 798 O O . HIS A 1 136 ? 28.697 18.846 -5.053 1.00 15.61 190 HIS A O 1
ATOM 805 N N . ILE A 1 137 ? 28.068 18.249 -7.139 1.00 16.48 191 ILE A N 1
ATOM 806 C CA . ILE A 1 137 ? 29.404 18.303 -7.716 1.00 16.15 191 ILE A CA 1
ATOM 807 C C . ILE A 1 137 ? 29.308 19.621 -8.503 1.00 16.89 191 ILE A C 1
ATOM 808 O O . ILE A 1 137 ? 28.329 19.829 -9.254 1.00 17.32 191 ILE A O 1
ATOM 813 N N . ALA A 1 138 ? 30.279 20.513 -8.325 1.00 15.79 192 ALA A N 1
ATOM 814 C CA . ALA A 1 138 ? 30.238 21.818 -9.012 1.00 15.72 192 ALA A CA 1
ATOM 815 C C . ALA A 1 138 ? 31.594 22.149 -9.588 1.00 17.05 192 ALA A C 1
ATOM 816 O O . ALA A 1 138 ? 32.581 21.568 -9.191 1.00 16.82 192 ALA A O 1
ATOM 818 N N . VAL A 1 139 ? 31.632 23.109 -10.519 1.00 15.77 193 VAL A N 1
ATOM 819 C CA . VAL A 1 139 ? 32.919 23.629 -10.984 1.00 15.27 193 VAL A CA 1
ATOM 820 C C . VAL A 1 139 ? 33.022 24.973 -10.218 1.00 16.15 193 VAL A C 1
ATOM 821 O O . VAL A 1 139 ? 32.042 25.725 -10.123 1.00 17.51 193 VAL A O 1
ATOM 825 N N . VAL A 1 140 ? 34.173 25.202 -9.610 1.00 15.88 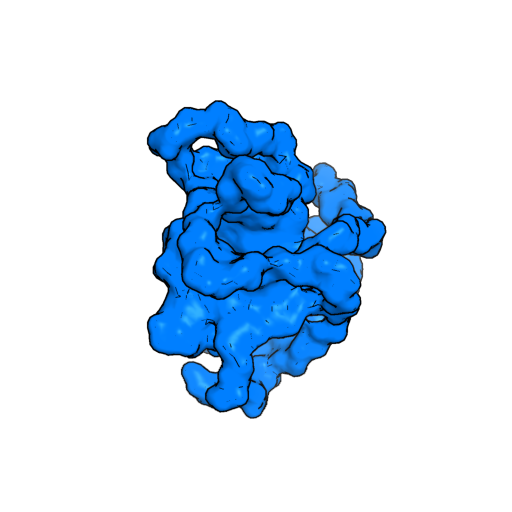194 VAL A N 1
ATOM 826 C CA . VAL A 1 140 ? 34.401 26.384 -8.772 1.00 17.24 194 VAL A CA 1
ATOM 827 C C . VAL A 1 140 ? 35.630 27.146 -9.248 1.00 18.47 194 VAL A C 1
ATOM 828 O O . VAL A 1 140 ? 36.597 26.553 -9.729 1.00 17.52 194 VAL A O 1
ATOM 832 N N . ALA A 1 141 ? 35.614 28.473 -9.099 1.00 17.67 195 ALA A N 1
ATOM 833 C CA . ALA A 1 141 ? 36.798 29.241 -9.537 1.00 18.64 195 ALA A CA 1
ATOM 834 C C . ALA A 1 141 ? 36.675 30.647 -8.962 1.00 19.15 195 ALA A C 1
ATOM 835 O O . ALA A 1 141 ? 35.646 30.982 -8.392 1.00 19.48 195 ALA A O 1
ATOM 837 N N . GLY A 1 142 ? 37.710 31.464 -9.130 1.00 19.97 196 GLY A N 1
ATOM 838 C CA . GLY A 1 142 ? 37.548 32.848 -8.684 1.00 23.04 196 GLY A CA 1
ATOM 839 C C . GLY A 1 142 ? 38.607 33.414 -7.775 1.00 23.32 196 GLY A C 1
ATOM 840 O O . GLY A 1 142 ? 38.721 34.649 -7.646 1.00 24.82 196 GLY A O 1
ATOM 841 N N . VAL A 1 143 ? 39.366 32.542 -7.135 1.00 20.73 197 VAL A N 1
ATOM 842 C CA . VAL A 1 143 ? 40.439 32.953 -6.241 1.00 21.01 197 VAL A CA 1
ATOM 843 C C . VAL A 1 143 ? 41.617 32.011 -6.456 1.00 21.49 197 VAL A C 1
ATOM 844 O O . VAL A 1 143 ? 41.431 30.902 -6.966 1.00 20.66 197 VAL A O 1
ATOM 848 N N . PRO A 1 144 ? 42.837 32.414 -6.069 1.00 21.39 198 PRO A N 1
ATOM 849 C CA . PRO A 1 144 ? 44.001 31.529 -6.239 1.00 20.90 198 PRO A CA 1
ATOM 850 C C . PRO A 1 144 ? 43.776 30.195 -5.480 1.00 20.41 198 PRO A C 1
ATOM 851 O O . PRO A 1 144 ? 43.422 30.175 -4.290 1.00 20.10 198 PRO A O 1
ATOM 863 N N . SER A 1 146 ? 45.065 25.714 -5.584 1.00 13.80 200 SER A N 1
ATOM 864 C CA . SER A 1 146 ? 45.931 24.667 -6.157 1.00 13.57 200 SER A CA 1
ATOM 865 C C . SER A 1 146 ? 45.297 23.310 -5.839 1.00 14.38 200 SER A C 1
ATOM 866 O O . SER A 1 146 ? 44.297 23.225 -5.133 1.00 14.64 200 SER A O 1
ATOM 869 N N . VAL A 1 147 ? 45.906 22.270 -6.396 1.00 16.14 201 VAL A N 1
ATOM 870 C CA . VAL A 1 147 ? 45.566 20.894 -6.016 1.00 15.00 201 VAL A CA 1
ATOM 871 C C . VAL A 1 147 ? 46.896 20.152 -6.081 1.00 15.36 201 VAL A C 1
ATOM 872 O O . VAL A 1 147 ? 47.880 20.597 -6.726 1.00 15.69 201 VAL A O 1
ATOM 876 N N . PRO A 1 148 ? 46.991 19.024 -5.373 1.00 13.10 202 PRO A N 1
ATOM 877 C CA . PRO A 1 148 ? 48.204 18.204 -5.381 1.00 13.51 202 PRO A CA 1
ATOM 878 C C . PRO A 1 148 ? 48.531 17.767 -6.825 1.00 14.28 202 PRO A C 1
ATOM 879 O O . PRO A 1 148 ? 47.646 17.641 -7.676 1.00 14.04 202 PRO A O 1
ATOM 883 N N . VAL A 1 149 ? 49.806 17.587 -7.101 1.00 14.17 203 VAL A N 1
ATOM 884 C CA . VAL A 1 149 ? 50.225 17.070 -8.415 1.00 14.02 203 VAL A CA 1
ATOM 885 C C . VAL A 1 149 ? 51.077 15.852 -8.061 1.00 15.70 203 VAL A C 1
ATOM 886 O O . VAL A 1 149 ? 51.897 15.894 -7.138 1.00 16.00 203 VAL A O 1
ATOM 890 N N . VAL A 1 150 ? 50.860 14.729 -8.745 1.00 15.77 204 VAL A N 1
ATOM 891 C CA . VAL A 1 150 ? 51.634 13.520 -8.422 1.00 16.35 204 VAL A CA 1
ATOM 892 C C . VAL A 1 150 ? 51.954 12.776 -9.703 1.00 16.70 204 VAL A C 1
ATOM 893 O O . VAL A 1 150 ? 51.406 13.062 -10.741 1.00 16.32 204 VAL A O 1
ATOM 897 N N . ASN A 1 151 ? 52.823 11.792 -9.583 1.00 18.12 205 ASN A N 1
ATOM 898 C CA . ASN A 1 151 ? 53.232 11.015 -10.728 1.00 19.79 205 ASN A CA 1
ATOM 899 C C . ASN A 1 151 ? 52.580 9.646 -10.710 1.00 20.29 205 ASN A C 1
ATOM 900 O O . ASN A 1 151 ? 52.634 8.946 -9.700 1.00 22.56 205 ASN A O 1
ATOM 905 N N . ALA A 1 152 ? 51.959 9.279 -11.818 1.00 17.85 206 ALA A N 1
ATOM 906 C CA . ALA A 1 152 ? 51.389 7.917 -11.938 1.00 20.15 206 ALA A CA 1
ATOM 907 C C . ALA A 1 152 ? 52.585 7.035 -12.329 1.00 21.32 206 ALA A C 1
ATOM 908 O O . ALA A 1 152 ? 53.400 7.412 -13.203 1.00 24.31 206 ALA A O 1
ATOM 910 N N . LYS A 1 153 ? 52.709 5.868 -11.712 1.00 18.81 207 LYS A N 1
ATOM 911 C CA . LYS A 1 153 ? 53.836 5.003 -12.008 1.00 19.39 207 LYS A CA 1
ATOM 912 C C . LYS A 1 153 ? 53.393 3.842 -12.891 1.00 18.82 207 LYS A C 1
ATOM 913 O O . LYS A 1 153 ? 52.252 3.402 -12.829 1.00 16.61 207 LYS A O 1
ATOM 919 N N . PRO A 1 154 ? 54.293 3.345 -13.736 1.00 19.28 208 PRO A N 1
ATOM 920 C CA . PRO A 1 154 ? 53.938 2.208 -14.602 1.00 19.47 208 PRO A CA 1
ATOM 921 C C . PRO A 1 154 ? 53.773 0.966 -13.720 1.00 18.23 208 PRO A C 1
ATOM 922 O O . PRO A 1 154 ? 54.301 0.904 -12.589 1.00 19.62 208 PRO A O 1
ATOM 926 N N . THR A 1 155 ? 53.049 -0.019 -14.235 1.00 17.88 209 THR A N 1
ATOM 927 C CA . THR A 1 155 ? 52.784 -1.257 -13.476 1.00 17.31 209 THR A CA 1
ATOM 928 C C . THR A 1 155 ? 53.105 -2.436 -14.377 1.00 18.69 209 THR A C 1
ATOM 929 O O . THR A 1 155 ? 53.703 -2.290 -15.454 1.00 19.15 209 THR A O 1
ATOM 933 N N . ARG A 1 156 ? 52.719 -3.633 -13.950 1.00 18.07 210 ARG A N 1
ATOM 934 C CA . ARG A 1 156 ? 52.968 -4.797 -14.799 1.00 19.77 210 ARG A CA 1
ATOM 935 C C . ARG A 1 156 ? 51.910 -4.988 -15.896 1.00 19.02 210 ARG A C 1
ATOM 936 O O . ARG A 1 156 ? 52.053 -5.876 -16.746 1.00 18.59 210 ARG A O 1
ATOM 944 N N . THR A 1 157 ? 50.848 -4.182 -15.881 1.00 17.51 211 THR A N 1
ATOM 945 C CA . THR A 1 157 ? 49.767 -4.300 -16.873 1.00 17.14 211 THR A CA 1
ATOM 946 C C . THR A 1 157 ? 49.838 -3.143 -17.874 1.00 17.76 211 THR A C 1
ATOM 947 O O . THR A 1 157 ? 49.842 -1.987 -17.484 1.00 16.41 211 THR A O 1
ATOM 951 N N . PRO A 1 158 ? 49.976 -3.441 -19.179 1.00 17.19 212 PRO A N 1
ATOM 952 C CA . PRO A 1 158 ? 50.065 -2.402 -20.213 1.00 18.11 212 PRO A CA 1
ATOM 953 C C . PRO A 1 158 ? 48.868 -1.465 -20.106 1.00 15.22 212 PRO A C 1
ATOM 954 O O . PRO A 1 158 ? 47.761 -1.930 -19.927 1.00 16.03 212 PRO A O 1
ATOM 958 N N . GLY A 1 159 ? 49.152 -0.163 -20.161 1.00 16.69 213 GLY A N 1
ATOM 959 C CA . GLY A 1 159 ? 48.108 0.836 -20.092 1.00 16.65 213 GLY A CA 1
ATOM 960 C C . GLY A 1 159 ? 47.573 1.145 -18.713 1.00 15.62 213 GLY A C 1
ATOM 961 O O . GLY A 1 159 ? 46.700 1.995 -18.604 1.00 16.76 213 GLY A O 1
ATOM 962 N N . VAL A 1 160 ? 48.062 0.496 -17.657 1.00 13.38 214 VAL A N 1
ATOM 963 C CA . VAL A 1 160 ? 47.517 0.804 -16.325 1.00 14.12 214 VAL A CA 1
ATOM 964 C C . VAL A 1 160 ? 48.606 1.460 -15.524 1.00 13.43 214 VAL A C 1
ATOM 965 O O . VAL A 1 160 ? 49.704 0.928 -15.447 1.00 15.01 214 VAL A O 1
ATOM 969 N N . PHE A 1 161 ? 48.303 2.611 -14.933 1.00 13.84 215 PHE A N 1
ATOM 970 C CA . PHE A 1 161 ? 49.289 3.344 -14.131 1.00 13.83 215 PHE A CA 1
ATOM 971 C C . PHE A 1 161 ? 48.764 3.490 -12.718 1.00 15.03 215 PHE A C 1
ATOM 972 O O . PHE A 1 161 ? 47.568 3.499 -12.509 1.00 15.65 215 PHE A O 1
ATOM 980 N N . HIS A 1 162 ? 49.656 3.617 -11.739 1.00 14.51 216 HIS A N 1
ATOM 981 C CA . HIS A 1 162 ? 49.217 3.664 -10.368 1.00 15.82 216 HIS A CA 1
ATOM 982 C C . HIS A 1 162 ? 49.569 4.979 -9.749 1.00 16.07 216 HIS A C 1
ATOM 983 O O . HIS A 1 162 ? 50.720 5.444 -9.867 1.00 18.37 216 HIS A O 1
ATOM 990 N N . ALA A 1 163 ? 48.585 5.584 -9.096 1.00 15.69 217 ALA A N 1
ATOM 991 C CA . ALA A 1 163 ? 48.859 6.864 -8.426 1.00 16.37 217 ALA A CA 1
ATOM 992 C C . ALA A 1 163 ? 48.394 6.845 -6.980 1.00 16.92 217 ALA A C 1
ATOM 993 O O . ALA A 1 163 ? 47.544 6.057 -6.609 1.00 17.49 217 ALA A O 1
ATOM 995 N N . SER A 1 164 ? 48.965 7.737 -6.180 1.00 17.65 218 SER A N 1
ATOM 996 C CA . SER A 1 164 ? 48.600 7.884 -4.777 1.00 17.27 218 SER A CA 1
ATOM 997 C C . SER A 1 164 ? 48.643 9.383 -4.537 1.00 18.20 218 SER A C 1
ATOM 998 O O . SER A 1 164 ? 49.626 10.044 -4.915 1.00 18.19 218 SER A O 1
ATOM 1001 N N . PHE A 1 165 ? 47.586 9.930 -3.944 1.00 16.81 219 PHE A N 1
ATOM 1002 C CA . PHE A 1 165 ? 47.576 11.346 -3.650 1.00 16.92 219 PHE A CA 1
ATOM 1003 C C . PHE A 1 165 ? 46.773 11.606 -2.376 1.00 16.57 219 PHE A C 1
ATOM 1004 O O . PHE A 1 165 ? 46.086 10.710 -1.860 1.00 16.62 219 PHE A O 1
ATOM 1012 N N . PRO A 1 166 ? 46.860 12.816 -1.822 1.00 16.27 220 PRO A N 1
ATOM 1013 C CA . PRO A 1 166 ? 46.121 13.078 -0.581 1.00 16.45 220 PRO A CA 1
ATOM 1014 C C . PRO A 1 166 ? 44.643 12.718 -0.603 1.00 17.30 220 PRO A C 1
ATOM 1015 O O . PRO A 1 166 ? 43.887 13.191 -1.452 1.00 17.12 220 PRO A O 1
ATOM 1019 N N . GLY A 1 167 ? 44.233 11.846 0.321 1.00 17.99 221 GLY A N 1
ATOM 1020 C CA . GLY A 1 167 ? 42.837 11.473 0.369 1.00 17.86 221 GLY A CA 1
ATOM 1021 C C . GLY A 1 167 ? 42.478 10.256 -0.485 1.00 18.65 221 GLY A C 1
ATOM 1022 O O . GLY A 1 167 ? 41.372 9.719 -0.349 1.00 18.35 221 GLY A O 1
ATOM 1023 N N . VAL A 1 168 ? 43.388 9.857 -1.372 1.00 16.94 222 VAL A N 1
ATOM 1024 C CA . VAL A 1 168 ? 43.200 8.705 -2.276 1.00 16.23 222 VAL A CA 1
ATOM 1025 C C . VAL A 1 168 ? 44.500 7.915 -2.279 1.00 17.44 222 VAL A C 1
ATOM 1026 O O . VAL A 1 168 ? 45.370 8.064 -3.143 1.00 17.31 222 VAL A O 1
ATOM 1030 N N . PRO A 1 169 ? 44.653 7.037 -1.303 1.00 18.91 223 PRO A N 1
ATOM 1031 C CA . PRO A 1 169 ? 45.862 6.225 -1.161 1.00 19.53 223 PRO A CA 1
ATOM 1032 C C . PRO A 1 169 ? 46.259 5.414 -2.356 1.00 18.95 223 PRO A C 1
ATOM 1033 O O . PRO A 1 169 ? 47.450 5.229 -2.619 1.00 19.68 223 PRO A O 1
ATOM 1037 N N . SER A 1 170 ? 45.274 4.945 -3.110 1.00 17.03 224 SER A N 1
ATOM 1038 C CA . SER A 1 170 ? 45.604 4.095 -4.256 1.00 17.18 224 SER A CA 1
ATOM 1039 C C . SER A 1 170 ? 44.570 4.243 -5.360 1.00 16.68 224 SER A C 1
ATOM 1040 O O . SER A 1 170 ? 43.385 3.978 -5.143 1.00 16.66 224 SER A O 1
ATOM 1043 N N . LEU A 1 171 ? 45.015 4.714 -6.533 1.00 16.68 225 LEU A N 1
ATOM 1044 C CA . LEU A 1 171 ? 44.118 4.872 -7.670 1.00 15.98 225 LEU A CA 1
ATOM 1045 C C . LEU A 1 171 ? 44.840 4.331 -8.879 1.00 16.92 225 LEU A C 1
ATOM 1046 O O . LEU A 1 171 ? 46.011 4.675 -9.083 1.00 19.06 225 LEU A O 1
ATOM 1051 N N . THR A 1 172 ? 44.207 3.446 -9.650 1.00 14.88 226 THR A N 1
ATOM 1052 C CA . THR A 1 172 ? 44.874 3.043 -10.893 1.00 14.41 226 THR A CA 1
ATOM 1053 C C . THR A 1 172 ? 44.111 3.768 -12.011 1.00 13.66 226 THR A C 1
ATOM 1054 O O . THR A 1 172 ? 42.903 3.995 -11.932 1.00 13.70 226 THR A O 1
ATOM 1058 N N . VAL A 1 173 ? 44.862 4.237 -12.999 1.00 11.94 227 VAL A N 1
ATOM 1059 C CA . VAL A 1 173 ? 44.243 4.911 -14.160 1.00 12.12 227 VAL A CA 1
ATOM 1060 C C . VAL A 1 173 ? 44.645 4.097 -15.387 1.00 12.99 227 VAL A C 1
ATOM 1061 O O . VAL A 1 173 ? 45.844 3.888 -15.630 1.00 14.02 227 VAL A O 1
ATOM 1065 N N . SER A 1 174 ? 43.643 3.632 -16.140 1.00 13.42 228 SER A N 1
ATOM 1066 C CA . SER A 1 174 ? 43.898 2.854 -17.361 1.00 13.87 228 SER A CA 1
ATOM 1067 C C . SER A 1 174 ? 43.723 3.837 -18.530 1.00 13.78 228 SER A C 1
ATOM 1068 O O . SER A 1 174 ? 42.656 4.437 -18.676 1.00 14.91 228 SER A O 1
ATOM 1071 N N . THR A 1 175 ? 44.775 4.003 -19.338 1.00 13.70 229 THR A N 1
ATOM 1072 C CA . THR A 1 175 ? 44.722 4.931 -20.470 1.00 13.91 229 THR A CA 1
ATOM 1073 C C . THR A 1 175 ? 44.196 4.128 -21.650 1.00 16.36 229 THR A C 1
ATOM 1074 O O . THR A 1 175 ? 44.961 3.417 -22.332 1.00 20.59 229 THR A O 1
ATOM 1078 N N . VAL A 1 176 ? 42.893 4.212 -21.863 1.00 14.09 230 VAL A N 1
ATOM 1079 C CA . VAL A 1 176 ? 42.233 3.430 -22.900 1.00 13.87 230 VAL A CA 1
ATOM 1080 C C . VAL A 1 176 ? 41.838 4.217 -24.164 1.00 13.49 230 VAL A C 1
ATOM 1081 O O . VAL A 1 176 ? 40.807 4.017 -24.766 1.00 14.15 230 VAL A O 1
ATOM 1085 N N . LYS A 1 177 ? 42.731 5.100 -24.559 1.00 14.46 231 LYS A N 1
ATOM 1086 C CA . LYS A 1 177 ? 42.556 5.926 -25.739 1.00 15.69 231 LYS A CA 1
ATOM 1087 C C . LYS A 1 177 ? 42.045 5.076 -26.900 1.00 16.16 231 LYS A C 1
ATOM 1088 O O . LYS A 1 177 ? 42.631 4.014 -27.205 1.00 16.34 231 LYS A O 1
ATOM 1094 N N . GLY A 1 178 ? 40.978 5.561 -27.546 1.00 14.26 232 GLY A N 1
ATOM 1095 C CA . GLY A 1 178 ? 40.367 4.857 -28.671 1.00 14.90 232 GLY A CA 1
ATOM 1096 C C . GLY A 1 178 ? 39.044 4.212 -28.275 1.00 14.43 232 GLY A C 1
ATOM 1097 O O . GLY A 1 178 ? 38.155 4.020 -29.097 1.00 14.82 232 GLY A O 1
ATOM 1098 N N . LEU A 1 179 ? 38.896 3.832 -27.009 1.00 13.97 233 LEU A N 1
ATOM 1099 C CA . LEU A 1 179 ? 37.637 3.219 -26.606 1.00 14.48 233 LEU A CA 1
ATOM 1100 C C . LEU A 1 179 ? 36.519 4.260 -26.542 1.00 14.28 233 LEU A C 1
ATOM 1101 O O . LEU A 1 179 ? 36.785 5.442 -26.369 1.00 15.30 233 LEU A O 1
ATOM 1106 N N . PRO A 1 180 ? 35.269 3.823 -26.727 1.00 14.23 234 PRO A N 1
ATOM 1107 C CA . PRO A 1 180 ? 34.124 4.742 -26.679 1.00 15.88 234 PRO A CA 1
ATOM 1108 C C . PRO A 1 180 ? 33.923 5.178 -25.233 1.00 16.31 234 PRO A C 1
ATOM 1109 O O . PRO A 1 180 ? 34.336 4.474 -24.306 1.00 17.78 234 PRO A O 1
ATOM 1113 N N . VAL A 1 181 ? 33.302 6.331 -25.042 1.00 16.73 235 VAL A N 1
ATOM 1114 C CA . VAL A 1 181 ? 33.079 6.806 -23.680 1.00 16.44 235 VAL A CA 1
ATOM 1115 C C . VAL A 1 181 ? 31.607 6.974 -23.412 1.00 16.48 235 VAL A C 1
ATOM 1116 O O . VAL A 1 181 ? 30.799 7.099 -24.344 1.00 18.24 235 VAL A O 1
ATOM 1120 N N . SER A 1 182 ? 31.258 7.003 -22.139 1.00 17.12 236 SER A N 1
ATOM 1121 C CA . SER A 1 182 ? 29.854 7.146 -21.738 1.00 17.39 236 SER A CA 1
ATOM 1122 C C . SER A 1 182 ? 29.518 8.505 -21.130 1.00 17.71 236 SER A C 1
ATOM 1123 O O . SER A 1 182 ? 30.355 9.088 -20.473 1.00 17.40 236 SER A O 1
ATOM 1126 N N . THR A 1 183 ? 28.292 8.983 -21.370 1.00 18.54 237 THR A N 1
ATOM 1127 C CA . THR A 1 183 ? 27.787 10.193 -20.721 1.00 18.87 237 THR A CA 1
ATOM 1128 C C . THR A 1 183 ? 26.556 9.823 -19.873 1.00 19.37 237 THR A C 1
ATOM 1129 O O . THR A 1 183 ? 25.869 10.721 -19.351 1.00 22.52 237 THR A O 1
ATOM 1133 N N . THR A 1 184 ? 26.277 8.531 -19.715 1.00 19.11 238 THR A N 1
ATOM 1134 C CA . THR A 1 184 ? 25.109 8.092 -18.945 1.00 18.93 238 THR A CA 1
ATOM 1135 C C . THR A 1 184 ? 25.374 8.225 -17.457 1.00 19.89 238 THR A C 1
ATOM 1136 O O . THR A 1 184 ? 26.332 7.653 -16.952 1.00 20.70 238 THR A O 1
ATOM 1140 N N . LEU A 1 185 ? 24.506 8.965 -16.759 1.00 20.20 239 LEU A N 1
ATOM 1141 C CA . LEU A 1 185 ? 24.695 9.162 -15.308 1.00 19.42 239 LEU A CA 1
ATOM 1142 C C . LEU A 1 185 ? 24.155 7.968 -14.561 1.00 19.31 239 LEU A C 1
ATOM 1143 O O . LEU A 1 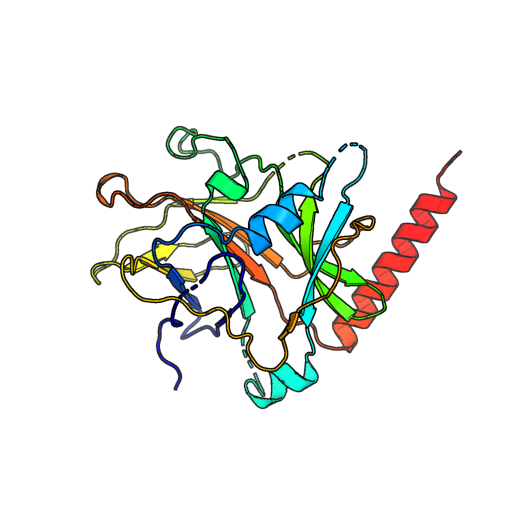185 ? 23.110 7.401 -14.907 1.00 21.13 239 LEU A O 1
ATOM 1148 N N . PRO A 1 186 ? 24.862 7.549 -13.516 1.00 20.13 240 PRO A N 1
ATOM 1149 C CA . PRO A 1 186 ? 24.430 6.393 -12.727 1.00 20.69 240 PRO A CA 1
ATOM 1150 C C . PRO A 1 186 ? 23.309 6.790 -11.813 1.00 21.28 240 PRO A C 1
ATOM 1151 O O . PRO A 1 186 ? 23.141 7.988 -11.536 1.00 21.36 240 PRO A O 1
ATOM 1155 N N . ARG A 1 187 ? 22.521 5.805 -11.384 1.00 20.06 241 ARG A N 1
ATOM 1156 C CA . ARG A 1 187 ? 21.426 6.095 -10.466 1.00 18.29 241 ARG A CA 1
ATOM 1157 C C . ARG A 1 187 ? 21.997 6.826 -9.243 1.00 19.41 241 ARG A C 1
ATOM 1158 O O . ARG A 1 187 ? 23.015 6.408 -8.672 1.00 19.41 241 ARG A O 1
ATOM 1166 N N . GLY A 1 188 ? 21.324 7.906 -8.866 1.00 18.73 242 GLY A N 1
ATOM 1167 C CA . GLY A 1 188 ? 21.741 8.676 -7.713 1.00 17.67 242 GLY A CA 1
ATOM 1168 C C . GLY A 1 188 ? 22.503 9.932 -8.042 1.00 17.87 242 GLY A C 1
ATOM 1169 O O . GLY A 1 188 ? 22.820 10.722 -7.142 1.00 17.05 242 GLY A O 1
ATOM 1170 N N . ILE A 1 189 ? 22.857 10.110 -9.312 1.00 17.19 243 ILE A N 1
ATOM 1171 C CA . ILE A 1 189 ? 23.538 11.325 -9.725 1.00 17.45 243 ILE A CA 1
ATOM 1172 C C . ILE A 1 189 ? 22.666 11.947 -10.811 1.00 18.57 243 ILE A C 1
ATOM 1173 O O . ILE A 1 189 ? 22.295 11.255 -11.779 1.00 19.04 243 ILE A O 1
ATOM 1178 N N . THR A 1 190 ? 22.296 13.214 -10.655 1.00 17.52 244 THR A N 1
ATOM 1179 C CA . THR A 1 190 ? 21.451 13.842 -11.661 1.00 20.10 244 THR A CA 1
ATOM 1180 C C . THR A 1 190 ? 22.092 15.090 -12.252 1.00 21.43 244 THR A C 1
ATOM 1181 O O . THR A 1 190 ? 22.922 15.727 -11.629 1.00 18.96 244 THR A O 1
ATOM 1185 N N . GLU A 1 191 ? 21.674 15.469 -13.459 1.00 20.55 245 GLU A N 1
ATOM 1186 C CA . GLU A 1 191 ? 22.211 16.672 -14.106 1.00 21.39 245 GLU A CA 1
ATOM 1187 C C . GLU A 1 191 ? 21.527 17.910 -13.552 1.00 23.78 245 GLU A C 1
ATOM 1188 O O . GLU A 1 191 ? 20.297 17.991 -13.554 1.00 24.20 245 GLU A O 1
ATOM 1194 N N . ASP A 1 192 ? 22.301 18.877 -13.066 1.00 24.75 246 ASP A N 1
ATOM 1195 C CA . ASP A 1 192 ? 21.701 20.098 -12.563 1.00 29.73 246 ASP A CA 1
ATOM 1196 C C . ASP A 1 192 ? 21.454 20.983 -13.777 1.00 32.98 246 ASP A C 1
ATOM 1197 O O . ASP A 1 192 ? 22.336 21.148 -14.601 1.00 35.67 246 ASP A O 1
ATOM 1202 N N . LYS A 1 193 ? 20.260 21.540 -13.909 1.00 36.44 247 LYS A N 1
ATOM 1203 C CA . LYS A 1 193 ? 19.991 22.399 -15.069 1.00 41.02 247 LYS A CA 1
ATOM 1204 C C . LYS A 1 193 ? 20.378 23.847 -14.770 1.00 42.00 247 LYS A C 1
ATOM 1205 O O . LYS A 1 193 ? 20.293 24.293 -13.638 1.00 42.83 247 LYS A O 1
ATOM 1211 N N . GLY A 1 194 ? 20.825 24.581 -15.781 1.00 44.42 248 GLY A N 1
ATOM 1212 C CA . GLY A 1 194 ? 21.210 25.966 -15.540 1.00 45.11 248 GLY A CA 1
ATOM 1213 C C . GLY A 1 194 ? 22.711 26.214 -15.486 1.00 45.61 248 GLY A C 1
ATOM 1214 O O . GLY A 1 194 ? 23.494 25.324 -15.154 1.00 45.28 248 GLY A O 1
ATOM 1215 N N . ARG A 1 195 ? 23.116 27.433 -15.834 1.00 45.24 249 ARG A N 1
ATOM 1216 C CA . ARG A 1 195 ? 24.523 27.805 -15.807 1.00 45.38 249 ARG A CA 1
ATOM 1217 C C . ARG A 1 195 ? 24.758 29.005 -14.885 1.00 44.32 249 ARG A C 1
ATOM 1218 O O . ARG A 1 195 ? 25.789 29.665 -14.976 1.00 45.99 249 ARG A O 1
ATOM 1226 N N . THR A 1 196 ? 23.820 29.301 -13.996 1.00 43.25 250 THR A N 1
ATOM 1227 C CA . THR A 1 196 ? 24.027 30.456 -13.136 1.00 40.89 250 THR A CA 1
ATOM 1228 C C . THR A 1 196 ? 24.993 30.171 -11.988 1.00 38.48 250 THR A C 1
ATOM 1229 O O . THR A 1 196 ? 24.852 29.197 -11.251 1.00 38.10 250 THR A O 1
ATOM 1233 N N . ALA A 1 197 ? 25.979 31.041 -11.859 1.00 35.46 251 ALA A N 1
ATOM 1234 C CA . ALA A 1 197 ? 26.988 30.924 -10.823 1.00 32.98 251 ALA A CA 1
ATOM 1235 C C . ALA A 1 197 ? 26.445 31.448 -9.495 1.00 31.80 251 ALA A C 1
ATOM 1236 O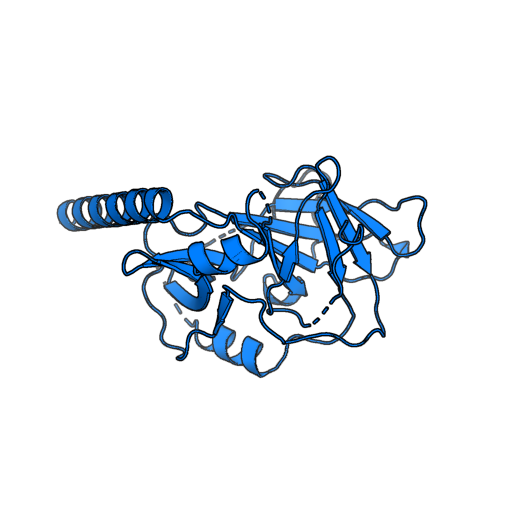 O . ALA A 1 197 ? 25.668 32.409 -9.468 1.00 30.54 251 ALA A O 1
ATOM 1238 N N . VAL A 1 198 ? 26.851 30.807 -8.401 1.00 27.78 252 VAL A N 1
ATOM 1239 C CA . VAL A 1 198 ? 26.417 31.188 -7.059 1.00 29.57 252 VAL A CA 1
ATOM 1240 C C . VAL A 1 198 ? 27.681 31.207 -6.196 1.00 28.41 252 VAL A C 1
ATOM 1241 O O . VAL A 1 198 ? 28.660 30.542 -6.534 1.00 23.84 252 VAL A O 1
ATOM 1245 N N . PRO A 1 199 ? 27.706 32.004 -5.106 1.00 27.67 253 PRO A N 1
ATOM 1246 C CA . PRO A 1 199 ? 28.935 31.985 -4.299 1.00 26.89 253 PRO A CA 1
ATOM 1247 C C . PRO A 1 199 ? 29.242 30.559 -3.870 1.00 25.11 253 PRO A C 1
ATOM 1248 O O . PRO A 1 199 ? 28.332 29.801 -3.509 1.00 24.45 253 PRO A O 1
ATOM 1252 N N . ALA A 1 200 ? 30.526 30.199 -3.880 1.00 23.25 254 ALA A N 1
ATOM 1253 C CA . ALA A 1 200 ? 30.945 28.846 -3.518 1.00 23.91 254 ALA A CA 1
ATOM 1254 C C . ALA A 1 200 ? 30.785 28.539 -2.034 1.00 23.96 254 ALA A C 1
ATOM 1255 O O . ALA A 1 200 ? 30.765 27.388 -1.656 1.00 24.01 254 ALA A O 1
ATOM 1257 N N . GLY A 1 201 ? 30.712 29.575 -1.212 1.00 24.55 255 GLY A N 1
ATOM 1258 C CA . GLY A 1 201 ? 30.526 29.337 0.201 1.00 23.56 255 GLY A CA 1
ATOM 1259 C C . GLY A 1 201 ? 31.803 29.081 0.955 1.00 22.07 255 GLY A C 1
ATOM 1260 O O . GLY A 1 201 ? 32.907 29.372 0.463 1.00 22.72 255 GLY A O 1
ATOM 1261 N N . PHE A 1 202 ? 31.653 28.450 2.119 1.00 18.90 256 PHE A N 1
ATOM 1262 C CA . PHE A 1 202 ? 32.771 28.233 3.017 1.00 17.75 256 PHE A CA 1
ATOM 1263 C C . PHE A 1 202 ? 33.305 26.807 3.135 1.00 18.32 256 PHE A C 1
ATOM 1264 O O . PHE A 1 202 ? 34.477 26.617 3.496 1.00 22.05 256 PHE A O 1
ATOM 1272 N N . THR A 1 203 ? 32.483 25.808 2.835 1.00 17.11 257 THR A N 1
ATOM 1273 C CA . THR A 1 203 ? 32.943 24.443 3.014 1.00 16.51 257 THR A CA 1
ATOM 1274 C C . THR A 1 203 ? 33.157 23.692 1.717 1.00 17.56 257 THR A C 1
ATOM 1275 O O . THR A 1 203 ? 33.358 22.482 1.744 1.00 18.15 257 THR A O 1
ATOM 1279 N N . PHE A 1 204 ? 33.136 24.401 0.597 1.00 17.19 258 PHE A N 1
ATOM 1280 C CA . PHE A 1 204 ? 33.314 23.699 -0.679 1.00 18.19 258 PHE A CA 1
ATOM 1281 C C . PHE A 1 204 ? 34.570 22.845 -0.693 1.00 16.05 258 PHE A C 1
ATOM 1282 O O . PHE A 1 204 ? 35.625 23.210 -0.144 1.00 15.70 258 PHE A O 1
ATOM 1290 N N . GLY A 1 205 ? 34.441 21.664 -1.304 1.00 16.20 259 GLY A N 1
ATOM 1291 C CA . GLY A 1 205 ? 35.559 20.744 -1.341 1.00 15.96 259 GLY A CA 1
ATOM 1292 C C . GLY A 1 205 ? 35.697 19.874 -0.081 1.00 17.08 259 GLY A C 1
ATOM 1293 O O . GLY A 1 205 ? 36.555 19.008 -0.019 1.00 17.03 259 GLY A O 1
ATOM 1294 N N . GLY A 1 206 ? 34.840 20.106 0.923 1.00 16.17 260 GLY A N 1
ATOM 1295 C CA . GLY A 1 206 ? 34.916 19.337 2.160 1.00 16.92 260 GLY A CA 1
ATOM 1296 C C . GLY A 1 206 ? 34.810 17.838 2.028 1.00 16.78 260 GLY A C 1
ATOM 1297 O O . GLY A 1 206 ? 35.322 17.089 2.887 1.00 17.56 260 GLY A O 1
ATOM 1298 N N . GLY A 1 207 ? 34.120 17.392 0.984 1.00 15.60 261 GLY A N 1
ATOM 1299 C CA . GLY A 1 207 ? 34.001 15.964 0.767 1.00 15.32 261 GLY A CA 1
ATOM 1300 C C . GLY A 1 207 ? 34.806 15.449 -0.415 1.00 16.23 261 GLY A C 1
ATOM 1301 O O . GLY A 1 207 ? 34.598 14.293 -0.854 1.00 16.94 261 GLY A O 1
ATOM 1302 N N . SER A 1 208 ? 35.767 16.243 -0.886 1.00 14.77 262 SER A N 1
ATOM 1303 C CA . SER A 1 208 ? 36.525 15.883 -2.100 1.00 15.09 262 SER A CA 1
ATOM 1304 C C . SER A 1 208 ? 38.038 15.879 -1.968 1.00 15.17 262 SER A C 1
ATOM 1305 O O . SER A 1 208 ? 38.605 16.582 -1.124 1.00 16.32 262 SER A O 1
ATOM 1308 N N . HIS A 1 209 ? 38.674 1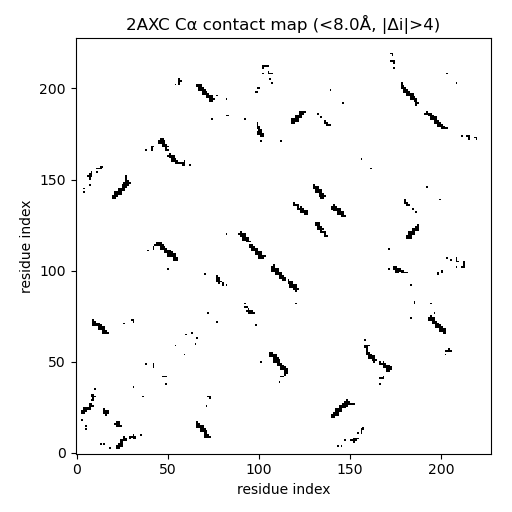5.085 -2.838 1.00 14.76 263 HIS A N 1
ATOM 1309 C CA . HIS A 1 209 ? 40.133 14.991 -2.903 1.00 14.59 263 HIS A CA 1
ATO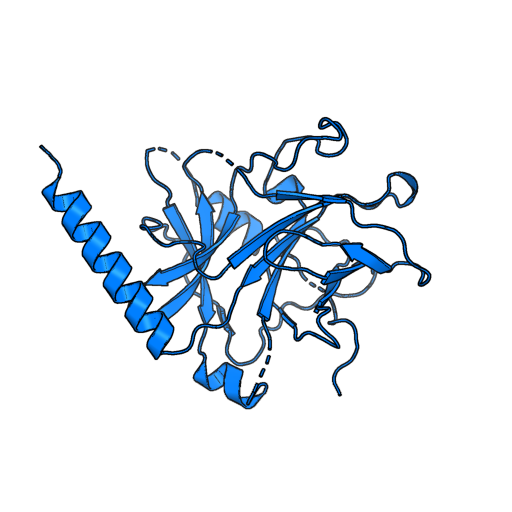M 1310 C C . HIS A 1 209 ? 40.474 14.982 -4.392 1.00 13.62 263 HIS A C 1
ATOM 1311 O O . HIS A 1 209 ? 39.970 14.167 -5.162 1.00 15.44 263 HIS A O 1
ATOM 1318 N N . GLU A 1 210 ? 41.337 15.894 -4.797 1.00 14.07 264 GLU A N 1
ATOM 1319 C CA . GLU A 1 210 ? 41.681 16.040 -6.212 1.00 13.22 264 GLU A CA 1
ATOM 1320 C C . GLU A 1 210 ? 43.181 16.032 -6.446 1.00 13.78 264 GLU A C 1
ATOM 1321 O O . GLU A 1 210 ? 43.977 16.239 -5.535 1.00 13.86 264 GLU A O 1
ATOM 1327 N N . ALA A 1 211 ? 43.560 15.800 -7.703 1.00 13.13 265 ALA A N 1
ATOM 1328 C CA . ALA A 1 211 ? 44.972 15.878 -8.067 1.00 12.76 265 ALA A CA 1
ATOM 1329 C C . ALA A 1 211 ? 45.118 15.951 -9.548 1.00 13.66 265 ALA A C 1
ATOM 1330 O O . ALA A 1 211 ? 44.206 15.572 -10.305 1.00 14.31 265 ALA A O 1
ATOM 1332 N N . VAL A 1 212 ? 46.254 16.515 -9.956 1.00 13.68 266 VAL A N 1
ATOM 1333 C CA . VAL A 1 212 ? 46.645 16.468 -11.376 1.00 13.78 266 VAL A CA 1
ATOM 1334 C C . VAL A 1 212 ? 47.648 15.297 -11.386 1.00 14.14 266 VAL A C 1
ATOM 1335 O O . VAL A 1 212 ? 48.577 15.252 -10.583 1.00 14.78 266 VAL A O 1
ATOM 1339 N N . ILE A 1 213 ? 47.404 14.319 -12.262 1.00 14.11 267 ILE A N 1
ATOM 1340 C CA . ILE A 1 213 ? 48.240 13.139 -12.332 1.00 14.31 267 ILE A CA 1
ATOM 1341 C C . ILE A 1 213 ? 49.084 13.172 -13.606 1.00 14.01 267 ILE A C 1
ATOM 1342 O O . ILE A 1 213 ? 48.535 13.289 -14.703 1.00 14.79 267 ILE A O 1
ATOM 1347 N N . ARG A 1 214 ? 50.400 13.088 -13.431 1.00 15.36 268 ARG A N 1
ATOM 1348 C CA . ARG A 1 214 ? 51.354 13.098 -14.548 1.00 17.01 268 ARG A CA 1
ATOM 1349 C C . ARG A 1 214 ? 51.776 11.693 -14.922 1.00 17.17 268 ARG A C 1
ATOM 1350 O O . ARG A 1 214 ? 52.110 10.886 -14.046 1.00 18.89 268 ARG A O 1
ATOM 1358 N N . PHE A 1 215 ? 51.766 11.391 -16.217 1.00 17.21 269 PHE A N 1
ATOM 1359 C CA . PHE A 1 215 ? 52.160 10.050 -16.662 1.00 17.18 269 PHE A CA 1
ATOM 1360 C C . PHE A 1 215 ? 53.602 10.058 -17.118 1.00 18.29 269 PHE A C 1
ATOM 1361 O O . PHE A 1 215 ? 54.146 11.113 -17.471 1.00 18.74 269 PHE A O 1
ATOM 1369 N N . PRO A 1 216 ? 54.237 8.891 -17.143 1.00 19.11 270 PRO A N 1
ATOM 1370 C CA . PRO A 1 216 ? 55.654 8.795 -17.566 1.00 21.18 270 PRO A CA 1
ATOM 1371 C C . PRO A 1 216 ? 55.867 9.451 -18.927 1.00 22.14 270 PRO A C 1
ATOM 1372 O O . PRO A 1 216 ? 55.027 9.338 -19.832 1.00 21.77 270 PRO A O 1
ATOM 1376 N N . LYS A 1 217 ? 56.992 10.139 -19.096 1.00 24.24 271 LYS A N 1
ATOM 1377 C CA . LYS A 1 217 ? 57.219 10.826 -20.370 1.00 28.02 271 LYS A CA 1
ATOM 1378 C C . LYS A 1 217 ? 57.126 9.855 -21.544 1.00 27.71 271 LYS A C 1
ATOM 1379 O O . LYS A 1 217 ? 56.548 10.185 -22.574 1.00 27.68 271 LYS A O 1
ATOM 1385 N N . GLU A 1 218 ? 57.652 8.654 -21.357 1.00 28.37 272 GLU A N 1
ATOM 1386 C CA . GLU A 1 218 ? 57.645 7.621 -22.406 1.00 30.28 272 GLU A CA 1
ATOM 1387 C C . GLU A 1 218 ? 56.254 7.175 -22.854 1.00 28.16 272 GLU A C 1
ATOM 1388 O O . GLU A 1 218 ? 56.098 6.624 -23.932 1.00 29.31 272 GLU A O 1
ATOM 1394 N N . SER A 1 219 ? 55.249 7.394 -22.022 1.00 25.29 273 SER A N 1
ATOM 1395 C CA . SER A 1 219 ? 53.865 6.971 -22.310 1.00 22.07 273 SER A CA 1
ATOM 1396 C C . SER A 1 219 ? 53.162 7.852 -23.326 1.00 20.83 273 SER A C 1
ATOM 1397 O O . SER A 1 219 ? 52.209 7.437 -23.972 1.00 21.69 273 SER A O 1
ATOM 1400 N N . GLY A 1 220 ? 53.608 9.100 -23.440 1.00 20.95 274 GLY A N 1
ATOM 1401 C CA . GLY A 1 220 ? 52.960 10.008 -24.345 1.00 20.95 274 GLY A CA 1
ATOM 1402 C C . GLY A 1 220 ? 51.616 10.545 -23.881 1.00 21.38 274 GLY A C 1
ATOM 1403 O O . GLY A 1 220 ? 51.023 11.380 -24.570 1.00 24.17 274 GLY A O 1
ATOM 1404 N N . GLN A 1 221 ? 51.122 10.081 -22.728 1.00 19.43 275 GLN A N 1
ATOM 1405 C CA . GLN A 1 221 ? 49.814 10.476 -22.223 1.00 18.68 275 GLN A CA 1
ATOM 1406 C C . GLN A 1 221 ? 49.868 11.836 -21.528 1.00 18.62 275 GLN A C 1
ATOM 1407 O O . GLN A 1 221 ? 50.717 12.041 -20.705 1.00 17.86 275 GLN A O 1
ATOM 1413 N N . LYS A 1 222 ? 48.950 12.724 -21.893 1.00 17.05 276 LYS A N 1
ATOM 1414 C CA . LYS A 1 222 ? 48.859 14.049 -21.292 1.00 18.07 276 LYS A CA 1
ATOM 1415 C C . LYS A 1 222 ? 48.316 13.907 -19.874 1.00 16.86 276 LYS A C 1
ATOM 1416 O O . LYS A 1 222 ? 47.541 12.976 -19.570 1.00 17.15 276 LYS A O 1
ATOM 1422 N N . PRO A 1 223 ? 48.688 14.832 -19.002 1.00 16.58 277 PRO A N 1
ATOM 1423 C CA . PRO A 1 223 ? 48.220 14.764 -17.609 1.00 17.45 277 PRO A CA 1
ATOM 1424 C C . PRO A 1 223 ? 46.705 14.887 -17.504 1.00 14.62 277 PRO A C 1
ATOM 1425 O O . PRO A 1 223 ? 46.048 15.525 -18.350 1.00 15.64 277 PRO A O 1
ATOM 1429 N N . VAL A 1 224 ? 46.160 14.269 -16.440 1.00 14.71 278 VAL A N 1
ATOM 1430 C CA . VAL A 1 224 ? 44.722 14.218 -16.198 1.00 15.23 278 VAL A CA 1
ATOM 1431 C C . VAL A 1 224 ? 44.417 14.713 -14.782 1.00 13.23 278 VAL A C 1
ATOM 1432 O O . VAL A 1 224 ? 45.138 14.378 -13.839 1.00 15.76 278 VAL A O 1
ATOM 1436 N N . TYR A 1 225 ? 43.353 15.495 -14.672 1.00 13.20 279 TYR A N 1
ATOM 1437 C CA . TYR A 1 225 ? 42.899 15.974 -13.390 1.00 13.99 279 TYR A CA 1
ATOM 1438 C C . TYR A 1 225 ? 41.800 15.017 -12.928 1.00 13.43 279 TYR A C 1
ATOM 1439 O O . TYR A 1 225 ? 40.898 14.666 -13.712 1.00 14.06 279 TYR A O 1
ATOM 1448 N N . VAL A 1 226 ? 41.854 14.599 -11.658 1.00 13.32 280 VAL A N 1
ATOM 1449 C CA . VAL A 1 226 ? 40.838 13.662 -11.138 1.00 13.34 280 VAL A CA 1
ATOM 1450 C C . VAL A 1 226 ? 40.280 14.232 -9.823 1.00 13.78 280 VAL A C 1
ATOM 1451 O O . VAL A 1 226 ? 41.047 14.738 -9.002 1.00 14.94 280 VAL A O 1
ATOM 1455 N N . SER A 1 227 ? 38.963 14.175 -9.656 1.00 13.12 281 SER A N 1
ATOM 1456 C CA . SER A 1 227 ? 38.313 14.675 -8.433 1.00 12.55 281 SER A CA 1
ATOM 1457 C C . SER A 1 227 ? 37.525 13.478 -7.878 1.00 12.56 281 SER A C 1
ATOM 1458 O O . SER A 1 227 ? 36.687 12.921 -8.578 1.00 13.17 281 SER A O 1
ATOM 1461 N N . VAL A 1 228 ? 37.805 13.117 -6.627 1.00 12.33 282 VAL A N 1
ATOM 1462 C CA . VAL A 1 228 ? 37.152 11.959 -5.985 1.00 12.38 282 VAL A CA 1
ATOM 1463 C C . VAL A 1 228 ? 36.347 12.487 -4.815 1.00 13.97 282 VAL A C 1
ATOM 1464 O O . VAL A 1 228 ? 36.908 13.012 -3.843 1.00 15.07 282 VAL A O 1
ATOM 1468 N N . THR A 1 229 ? 35.036 12.326 -4.905 1.00 12.83 283 THR A N 1
ATOM 1469 C CA . THR A 1 229 ? 34.124 12.858 -3.886 1.00 13.43 283 THR A CA 1
ATOM 1470 C C . THR A 1 229 ? 33.391 11.776 -3.077 1.00 13.68 283 THR A C 1
ATOM 1471 O O . THR A 1 229 ? 32.875 10.805 -3.612 1.00 14.74 283 THR A O 1
ATOM 1475 N N . ASP A 1 230 ? 33.356 11.999 -1.767 1.00 13.36 284 ASP A N 1
ATOM 1476 C CA . ASP A 1 230 ? 32.643 11.122 -0.820 1.00 15.37 284 ASP A CA 1
ATOM 1477 C C . ASP A 1 230 ? 31.155 11.371 -1.002 1.00 14.86 284 ASP A C 1
ATOM 1478 O O . ASP A 1 230 ? 30.714 12.527 -1.106 1.00 16.62 284 ASP A O 1
ATOM 1483 N N . VAL A 1 231 ? 30.355 10.301 -0.978 1.00 13.59 285 VAL A N 1
ATOM 1484 C CA . VAL A 1 231 ? 28.900 10.438 -1.059 1.00 13.64 285 VAL A CA 1
ATOM 1485 C C . VAL A 1 231 ? 28.434 10.673 0.383 1.00 14.11 285 VAL A C 1
ATOM 1486 O O . VAL A 1 231 ? 28.555 9.785 1.251 1.00 14.72 285 VAL A O 1
ATOM 1490 N N . LEU A 1 232 ? 27.955 11.880 0.668 1.00 13.82 286 LEU A N 1
ATOM 1491 C CA . LEU A 1 232 ? 27.522 12.190 2.023 1.00 15.12 286 LEU A CA 1
ATOM 1492 C C . LEU A 1 232 ? 26.123 11.682 2.338 1.00 14.93 286 LEU A C 1
ATOM 1493 O O . LEU A 1 232 ? 25.235 11.738 1.494 1.00 15.34 286 LEU A O 1
ATOM 1498 N N . THR A 1 233 ? 25.946 11.165 3.553 1.00 13.84 287 THR A N 1
ATOM 1499 C CA . THR A 1 233 ? 24.624 10.729 3.977 1.00 16.13 287 THR A CA 1
ATOM 1500 C C . THR A 1 233 ? 23.850 11.976 4.383 1.00 16.48 287 THR A C 1
ATOM 1501 O O . THR A 1 233 ? 24.441 13.050 4.560 1.00 16.26 287 THR A O 1
ATOM 1505 N N . PRO A 1 234 ? 22.512 11.858 4.516 1.00 16.02 288 PRO A N 1
ATOM 1506 C CA . PRO A 1 234 ? 21.688 13.005 4.931 1.00 17.49 288 PRO A CA 1
ATOM 1507 C C . PRO A 1 234 ? 22.193 13.628 6.248 1.00 16.88 288 PRO A C 1
ATOM 1508 O O . PRO A 1 234 ? 22.148 14.857 6.398 1.00 17.77 288 PRO A O 1
ATOM 1512 N N . ALA A 1 235 ? 22.687 12.810 7.188 1.00 15.94 289 ALA A N 1
ATOM 1513 C CA . ALA A 1 235 ? 23.216 13.371 8.448 1.00 16.93 289 ALA A CA 1
ATOM 1514 C C . ALA A 1 235 ? 24.437 14.267 8.194 1.00 18.13 289 ALA A C 1
ATOM 1515 O O . ALA A 1 235 ? 24.582 15.360 8.782 1.00 17.89 289 ALA A O 1
ATOM 1517 N N . GLN A 1 236 ? 25.322 13.783 7.330 1.00 16.49 290 GLN A N 1
ATOM 1518 C CA . GLN A 1 236 ? 26.537 14.519 6.970 1.00 17.99 290 GLN A CA 1
ATOM 1519 C C . GLN A 1 236 ? 26.211 15.764 6.190 1.00 16.65 290 GLN A C 1
ATOM 1520 O O . GLN A 1 236 ? 26.857 16.802 6.363 1.00 18.60 290 GLN A O 1
ATOM 1526 N N . VAL A 1 237 ? 25.205 15.694 5.331 1.00 15.63 291 VAL A N 1
ATOM 1527 C CA . VAL A 1 237 ? 24.822 16.877 4.557 1.00 16.74 291 VAL A CA 1
ATOM 1528 C C . VAL A 1 237 ? 24.266 17.948 5.512 1.00 17.29 291 VAL A C 1
ATOM 1529 O O . VAL A 1 237 ? 24.572 19.143 5.386 1.00 17.44 291 VAL A O 1
ATOM 1533 N N . LYS A 1 238 ? 23.442 17.524 6.470 1.00 18.19 292 LYS A N 1
ATOM 1534 C CA . LYS A 1 238 ? 22.853 18.481 7.415 1.00 19.47 292 LYS A CA 1
ATOM 1535 C C . LYS A 1 238 ? 23.931 19.150 8.248 1.00 19.81 292 LYS A C 1
ATOM 1536 O O . LYS A 1 238 ? 23.880 20.363 8.458 1.00 18.71 292 LYS A O 1
ATOM 1542 N N . GLN A 1 239 ? 24.920 18.377 8.672 1.00 20.20 293 GLN A N 1
ATOM 1543 C CA . GLN A 1 239 ? 26.044 18.896 9.448 1.00 23.50 293 GLN A CA 1
ATOM 1544 C C . GLN A 1 239 ? 26.785 19.954 8.589 1.00 22.14 293 GLN A C 1
ATOM 1545 O O . GLN A 1 239 ? 27.084 21.070 9.067 1.00 20.76 293 GLN A O 1
ATOM 1551 N N . ARG A 1 240 ? 27.049 19.648 7.315 1.00 20.09 294 ARG A N 1
ATOM 1552 C CA . ARG A 1 240 ? 27.719 20.642 6.504 1.00 19.97 294 ARG A CA 1
ATOM 1553 C C . ARG A 1 240 ? 26.859 21.861 6.221 1.00 17.97 294 ARG A C 1
ATOM 1554 O O . ARG A 1 240 ? 27.370 22.982 6.147 1.00 18.44 294 ARG A O 1
ATOM 1562 N N . GLN A 1 241 ? 25.564 21.655 5.995 1.00 16.01 295 GLN A N 1
ATOM 1563 C CA . GLN A 1 241 ? 24.700 22.772 5.734 1.00 16.86 295 GLN A CA 1
ATOM 1564 C C . GLN A 1 241 ? 24.660 23.693 6.981 1.00 16.98 295 GLN A C 1
ATOM 1565 O O . GLN A 1 241 ? 24.624 24.922 6.848 1.00 16.82 295 GLN A O 1
ATOM 1571 N N . ASP A 1 242 ? 24.635 23.086 8.161 1.00 17.20 296 ASP A N 1
ATOM 1572 C CA . ASP A 1 242 ? 24.608 23.880 9.396 1.00 18.04 296 ASP A CA 1
ATOM 1573 C C . ASP A 1 242 ? 25.911 24.664 9.534 1.00 18.27 296 ASP A C 1
ATOM 1574 O O . ASP A 1 242 ? 25.909 25.832 9.946 1.00 18.55 296 ASP A O 1
ATOM 1579 N N . GLU A 1 243 ? 27.021 24.033 9.194 1.00 17.52 297 GLU A N 1
ATOM 1580 C CA . GLU A 1 243 ? 28.339 24.673 9.267 1.00 18.63 297 GLU A CA 1
ATOM 1581 C C . GLU A 1 243 ? 28.379 25.848 8.280 1.00 18.21 297 GLU A C 1
ATOM 1582 O O . GLU A 1 243 ? 28.893 26.954 8.605 1.00 16.45 297 GLU A O 1
ATOM 1588 N N . GLU A 1 244 ? 27.881 25.612 7.066 1.00 17.12 298 GLU A N 1
ATOM 1589 C CA . GLU A 1 244 ? 27.841 26.694 6.064 1.00 18.65 298 GLU A CA 1
ATOM 1590 C C . GLU A 1 244 ? 27.051 27.895 6.554 1.00 17.41 298 GLU A C 1
ATOM 1591 O O . GLU A 1 244 ? 27.460 29.038 6.402 1.00 17.97 298 GLU A O 1
ATOM 1597 N N . LYS A 1 245 ? 25.891 27.626 7.142 1.00 16.14 299 LYS A N 1
ATOM 1598 C CA . LYS A 1 245 ? 25.056 28.703 7.608 1.00 17.92 299 LYS A CA 1
ATOM 1599 C C . LYS A 1 245 ? 25.737 29.473 8.709 1.00 16.86 299 LYS A C 1
ATOM 1600 O O . LYS A 1 245 ? 25.707 30.702 8.701 1.00 17.43 299 LYS A O 1
ATOM 1606 N N . ARG A 1 246 ? 26.339 28.763 9.647 1.00 15.47 300 ARG A N 1
ATOM 1607 C CA . ARG A 1 246 ? 27.007 29.457 10.728 1.00 17.27 300 ARG A CA 1
ATOM 1608 C C . ARG A 1 246 ? 28.180 30.303 10.242 1.00 17.20 300 ARG A C 1
ATOM 1609 O O . ARG A 1 246 ? 28.339 31.463 10.674 1.00 18.75 300 ARG A O 1
ATOM 1617 N N . LEU A 1 247 ? 29.009 29.740 9.365 1.00 16.09 301 LEU A N 1
ATOM 1618 C CA . LEU A 1 247 ? 30.161 30.488 8.863 1.00 15.66 301 LEU A CA 1
ATOM 1619 C C . LEU A 1 247 ? 29.699 31.710 8.065 1.00 16.22 301 LEU A C 1
ATOM 1620 O O . LEU A 1 247 ? 30.325 32.794 8.133 1.00 16.16 301 LEU A O 1
ATOM 1625 N N . GLN A 1 248 ? 28.597 31.568 7.331 1.00 17.37 302 GLN A N 1
ATOM 1626 C CA . GLN A 1 248 ? 28.081 32.711 6.585 1.00 17.05 302 GLN A CA 1
ATOM 1627 C C . GLN A 1 248 ? 27.616 33.820 7.557 1.00 17.12 302 GLN A C 1
ATOM 1628 O O . GLN A 1 248 ? 27.904 34.997 7.329 1.00 17.97 302 GLN A O 1
ATOM 1634 N N . GLN A 1 249 ? 26.899 33.440 8.612 1.00 16.69 303 GLN A N 1
ATOM 1635 C CA . GLN A 1 249 ? 26.430 34.432 9.590 1.00 18.12 303 GLN A CA 1
ATOM 1636 C C . GLN A 1 249 ? 27.648 35.125 10.248 1.00 17.70 303 GLN A C 1
ATOM 1637 O O . GLN A 1 249 ? 27.689 36.360 10.438 1.00 17.48 303 GLN A O 1
ATOM 1643 N N . GLU A 1 250 ? 28.628 34.330 10.644 1.00 15.50 304 GLU A N 1
ATOM 1644 C CA . GLU A 1 250 ? 29.815 34.933 11.272 1.00 15.76 304 GLU A CA 1
ATOM 1645 C C . GLU A 1 250 ? 30.502 35.917 10.316 1.00 16.46 304 GLU A C 1
ATOM 1646 O O . GLU A 1 250 ? 30.978 36.997 10.734 1.00 16.66 304 GLU A O 1
ATOM 1652 N N . TRP A 1 251 ? 30.608 35.539 9.043 1.00 16.96 305 TRP A N 1
ATOM 1653 C CA . TRP A 1 251 ? 31.241 36.409 8.038 1.00 17.60 305 TRP A CA 1
ATOM 1654 C C . TRP A 1 251 ? 30.405 37.701 7.898 1.00 18.18 305 TRP A C 1
ATOM 1655 O O . TRP A 1 251 ? 30.959 38.812 7.843 1.00 18.24 305 TRP A O 1
ATOM 1666 N N . ASN A 1 252 ? 29.085 37.537 7.800 1.00 17.75 306 ASN A N 1
ATOM 1667 C CA . ASN A 1 252 ? 28.184 38.683 7.687 1.00 19.60 306 ASN A CA 1
ATOM 1668 C C . ASN A 1 252 ? 28.373 39.636 8.883 1.00 20.50 306 ASN A C 1
ATOM 1669 O O . ASN A 1 252 ? 28.498 40.872 8.733 1.00 20.73 306 ASN A O 1
ATOM 1674 N N . ASP A 1 253 ? 28.398 39.065 10.074 1.00 19.58 307 ASP A N 1
ATOM 1675 C CA . ASP A 1 253 ? 28.501 39.869 11.297 1.00 19.14 307 ASP A CA 1
ATOM 1676 C C . ASP A 1 253 ? 29.869 40.517 11.482 1.00 22.25 307 ASP A C 1
ATOM 1677 O O . ASP A 1 253 ? 29.983 41.526 12.193 1.00 22.80 307 ASP A O 1
ATOM 1682 N N . ALA A 1 254 ? 30.901 39.979 10.830 1.00 20.94 308 ALA A N 1
ATOM 1683 C CA . ALA A 1 254 ? 32.232 40.540 11.015 1.00 23.70 308 ALA A CA 1
ATOM 1684 C C . ALA A 1 254 ? 32.580 41.615 9.986 1.00 25.34 308 ALA A C 1
ATOM 1685 O O . ALA A 1 254 ? 33.721 42.014 9.878 1.00 27.42 308 ALA A O 1
ATOM 1687 N N . HIS A 1 255 ? 31.599 42.081 9.226 1.0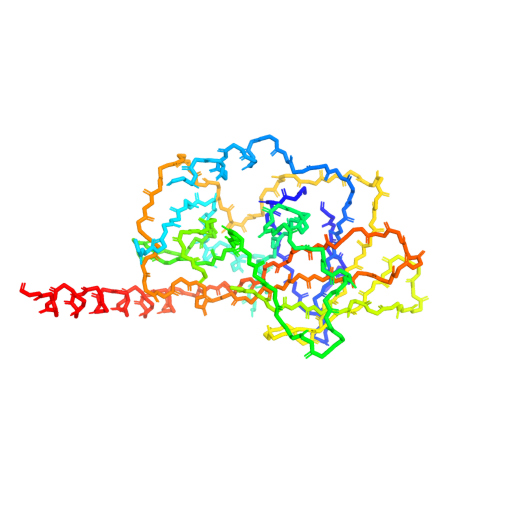0 26.91 309 HIS A N 1
ATOM 1688 C CA . HIS A 1 255 ? 31.851 43.164 8.284 1.00 29.71 309 HIS A CA 1
ATOM 1689 C C . HIS A 1 255 ? 31.732 44.462 9.077 1.00 29.31 309 HIS A C 1
ATOM 1690 O O . HIS A 1 255 ? 31.087 44.506 10.129 1.00 26.25 309 HIS A O 1
ATOM 1697 N N . PRO A 1 256 ? 32.340 45.538 8.569 1.00 28.88 310 PRO A N 1
ATOM 1698 C CA . PRO A 1 256 ? 32.289 46.846 9.229 1.00 29.79 310 PRO A CA 1
ATOM 1699 C C . PRO A 1 256 ? 30.832 47.277 9.492 1.00 31.93 310 PRO A C 1
ATOM 1700 O O . PRO A 1 256 ? 29.963 46.909 8.668 1.00 33.41 310 PRO A O 1
#

InterPro domains:
  IPR003615 HNH nuclease [SM00507] (517-570)
  IPR016128 Pyosin/cloacin translocation domain [PF03515] (29-306)
  IPR024566 Colicin, receptor domain [PF11570] (309-441)
  IPR024575 Cloacin/colicin [PR01295] (80-101)
  IPR024575 Cloacin/colicin [PR01295] (103-119)
  IPR024575 Cloacin/colicin [PR01295] (122-141)
  IPR024575 Cloacin/colicin [PR01295] (153-170)
  IPR024575 Cloacin/colicin [PR01295] (188-207)
  IPR024575 Cloacin/colicin [PR01295] (213-235)
  IPR024575 Cloacin/colicin [PR01295] (263-285)
  IPR024575 Cloacin/colicin [PR01295] (305-324)
  IPR036302 Pyosin/cloacin translocation domain superfamily [SSF69369] (3-308)
  IPR037146 Colicin/pyocin, DNase domain superfamily [G3DSA:3.90.540.10] (443-575)
  IPR044925 His-Me finger superfamily [SSF54060] (444-573)